Protein AF-A0A831QJJ0-F1 (afdb_monomer)

pLDDT: mean 91.04, std 5.62, range [71.75, 98.38]

Nearest PDB structures (foldseek):
  3vod-assembly1_A  TM=4.393E-01  e=1.585E-01  Escherichia coli K-12
  4yif-assembly1_A  TM=4.544E-01  e=3.646E-01  Mycobacterium tuberculosis H37Rv
  2zkz-assembly2_C  TM=6.710E-01  e=1.929E+00  Bacillus anthracis
  3vb2-assembly1_B  TM=4.344E-01  e=6.229E-01  Escherichia coli K-12
  8clk-assembly1_A  TM=2.182E-01  e=6.729E+00  Homo sapiens

Structure (mmCIF, N/CA/C/O backbone):
data_AF-A0A831QJJ0-F1
#
_entry.id   AF-A0A831QJJ0-F1
#
loop_
_atom_site.group_PDB
_atom_site.id
_atom_site.type_symbol
_atom_site.label_atom_id
_atom_site.label_alt_id
_atom_site.label_comp_id
_atom_site.label_asym_id
_atom_site.label_entity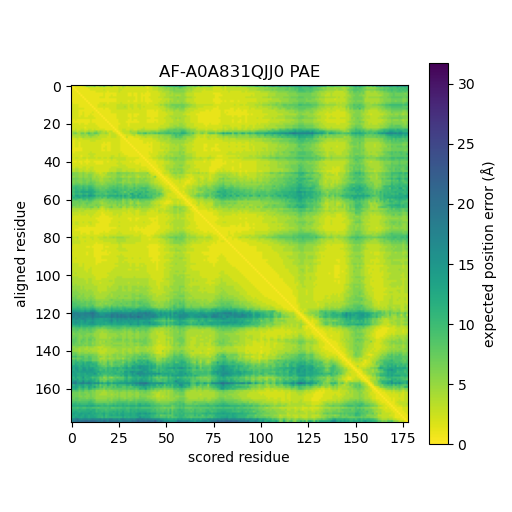_id
_atom_site.label_seq_id
_atom_site.pdbx_PDB_ins_code
_atom_site.Cartn_x
_atom_site.Cartn_y
_atom_site.Cartn_z
_atom_site.occupancy
_atom_site.B_iso_or_equiv
_atom_site.auth_seq_id
_atom_site.auth_comp_id
_atom_site.auth_asym_id
_atom_site.auth_atom_id
_atom_site.pdbx_PDB_model_num
ATOM 1 N N . MET A 1 1 ? -6.951 -7.921 25.027 1.00 89.38 1 MET A N 1
ATOM 2 C CA . MET A 1 1 ? -6.421 -7.168 23.873 1.00 89.38 1 MET A CA 1
ATOM 3 C C . MET A 1 1 ? -7.371 -6.047 23.465 1.00 89.38 1 MET A C 1
ATOM 5 O O . MET A 1 1 ? -6.967 -4.903 23.551 1.00 89.38 1 MET A O 1
ATOM 9 N N . GLU A 1 2 ? -8.635 -6.327 23.137 1.00 95.19 2 GLU A N 1
ATOM 10 C CA . GLU A 1 2 ? -9.616 -5.305 22.709 1.00 95.19 2 GLU A CA 1
ATOM 11 C C . GLU A 1 2 ? -9.679 -4.053 23.604 1.00 95.19 2 GLU A C 1
ATOM 13 O O . GLU A 1 2 ? -9.460 -2.949 23.124 1.00 95.19 2 GLU A O 1
ATOM 18 N N . LYS A 1 3 ? -9.855 -4.213 24.925 1.00 95.56 3 LYS A N 1
ATOM 19 C CA . LYS A 1 3 ? -9.874 -3.080 25.875 1.00 95.56 3 LYS A CA 1
ATOM 20 C C . LYS A 1 3 ? -8.617 -2.201 25.818 1.00 95.56 3 LYS A C 1
ATOM 22 O O . LYS A 1 3 ? -8.692 -1.013 26.101 1.00 95.56 3 LYS A O 1
ATOM 27 N N . GLN A 1 4 ? -7.460 -2.785 25.512 1.00 95.94 4 GLN A N 1
ATOM 28 C CA . GLN A 1 4 ? -6.204 -2.045 25.376 1.00 95.94 4 GLN A CA 1
ATOM 29 C C . GLN A 1 4 ? -6.187 -1.235 24.075 1.00 95.94 4 GLN A C 1
ATOM 31 O O . GLN A 1 4 ? -5.737 -0.095 24.092 1.00 95.94 4 GLN A O 1
ATOM 36 N N . ILE A 1 5 ? -6.711 -1.802 22.983 1.00 96.88 5 ILE A N 1
ATOM 37 C CA . ILE A 1 5 ? -6.851 -1.117 21.692 1.00 96.88 5 ILE A CA 1
ATOM 38 C C . ILE A 1 5 ? -7.827 0.053 21.827 1.00 96.88 5 ILE A C 1
ATOM 40 O O . ILE A 1 5 ? -7.482 1.164 21.452 1.00 96.88 5 ILE A O 1
ATOM 44 N N . LEU A 1 6 ? -8.999 -0.166 22.431 1.00 97.56 6 LEU A N 1
ATOM 45 C CA . LEU A 1 6 ? -9.995 0.889 22.642 1.00 97.56 6 LEU A CA 1
ATOM 46 C C . LEU A 1 6 ? -9.420 2.052 23.456 1.00 97.56 6 LEU A C 1
ATOM 48 O O . LEU A 1 6 ? -9.469 3.186 23.003 1.00 97.56 6 LEU A O 1
ATOM 52 N N . LYS A 1 7 ? -8.751 1.772 24.583 1.00 97.38 7 LYS A N 1
ATOM 53 C CA . LYS A 1 7 ? -8.072 2.814 25.375 1.00 97.38 7 LYS A CA 1
ATOM 54 C C . LYS A 1 7 ? -7.003 3.573 24.586 1.00 97.38 7 LYS A C 1
ATOM 56 O O . LYS A 1 7 ? -6.786 4.757 24.831 1.00 97.38 7 LYS A O 1
ATOM 61 N N . LEU A 1 8 ? -6.291 2.891 23.687 1.00 97.69 8 LEU A N 1
ATOM 62 C CA . LEU A 1 8 ? -5.305 3.530 22.819 1.00 97.69 8 LEU A CA 1
ATOM 63 C C . LEU A 1 8 ? -5.991 4.474 21.822 1.00 97.69 8 LEU A C 1
ATOM 65 O O . LEU A 1 8 ? -5.575 5.622 21.722 1.00 97.69 8 LEU A O 1
ATOM 69 N N . LEU A 1 9 ? -7.044 4.016 21.144 1.00 97.62 9 LEU A N 1
ATOM 70 C CA . LEU A 1 9 ? -7.790 4.795 20.149 1.00 97.62 9 LEU A CA 1
ATOM 71 C C . LEU A 1 9 ? -8.568 5.964 20.777 1.00 97.62 9 LEU A C 1
ATOM 73 O O . LEU A 1 9 ? -8.609 7.051 20.211 1.00 97.62 9 LEU A O 1
ATOM 77 N N . GLU A 1 10 ? -9.122 5.786 21.977 1.00 96.88 10 GLU A N 1
ATOM 78 C CA . GLU A 1 10 ? -9.769 6.858 22.748 1.00 96.88 10 GLU A CA 1
ATOM 79 C C . GLU A 1 10 ? -8.784 7.981 23.091 1.00 96.88 10 GLU A C 1
ATOM 81 O O . GLU A 1 10 ? -9.128 9.158 23.019 1.00 96.88 10 GLU A O 1
ATOM 86 N N . ARG A 1 11 ? -7.549 7.621 23.456 1.00 96.81 11 ARG A N 1
ATOM 87 C CA . ARG A 1 11 ? -6.519 8.583 23.862 1.00 96.81 11 ARG A CA 1
ATOM 88 C C . ARG A 1 11 ? -5.815 9.240 22.676 1.00 96.81 11 ARG A C 1
ATOM 90 O O . ARG A 1 11 ? -5.518 10.427 22.734 1.00 96.81 11 ARG A O 1
ATOM 97 N N . SER A 1 12 ? -5.474 8.456 21.659 1.00 96.75 12 SER A N 1
ATOM 98 C CA . SER A 1 12 ? -4.615 8.880 20.546 1.00 96.75 12 SER A CA 1
ATOM 99 C C . SER A 1 12 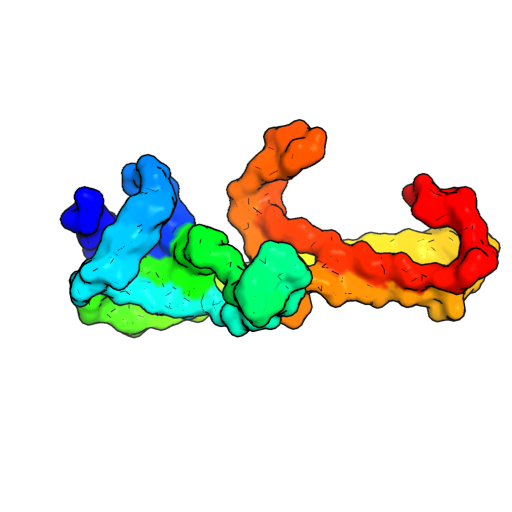? -5.399 9.251 19.283 1.00 96.75 12 SER A C 1
ATOM 101 O O . SER A 1 12 ? -4.817 9.794 18.346 1.00 96.75 12 SER A O 1
ATOM 103 N N . GLY A 1 13 ? -6.704 8.974 19.248 1.00 97.31 13 GLY A N 1
ATOM 104 C CA . GLY A 1 13 ? -7.533 9.096 18.054 1.00 97.31 13 GLY A CA 1
ATOM 105 C C . GLY A 1 13 ? -7.324 7.945 17.060 1.00 97.31 13 GLY A C 1
ATOM 106 O O . GLY A 1 13 ? -6.662 6.952 17.379 1.00 97.31 13 GLY A O 1
ATOM 107 N N . PRO A 1 14 ? -7.896 8.060 15.846 1.00 98.31 14 PRO A N 1
ATOM 108 C CA . PRO A 1 14 ? -7.798 7.019 14.831 1.00 98.31 14 PRO A CA 1
ATOM 109 C C . PRO A 1 14 ? -6.370 6.772 14.331 1.00 98.31 14 PRO A C 1
ATOM 111 O O . PRO A 1 14 ? -5.628 7.705 14.010 1.00 98.31 14 PRO A O 1
ATOM 114 N N . MET A 1 15 ? -6.006 5.497 14.210 1.00 98.12 15 MET A N 1
ATOM 115 C CA . MET A 1 15 ? -4.650 5.031 13.897 1.00 98.12 15 MET A CA 1
ATOM 116 C C . MET A 1 15 ? -4.681 3.930 12.839 1.00 98.12 15 MET A C 1
ATOM 118 O O . MET A 1 15 ? -5.648 3.181 12.760 1.00 98.12 15 MET A O 1
ATOM 122 N N . THR A 1 16 ? -3.636 3.783 12.028 1.00 97.19 16 THR A N 1
ATOM 123 C CA . THR A 1 16 ? -3.531 2.636 11.116 1.00 97.19 16 THR A CA 1
ATOM 124 C C . THR A 1 16 ? -3.350 1.331 11.893 1.00 97.19 16 THR A C 1
ATOM 126 O O . THR A 1 16 ? -2.907 1.329 13.046 1.00 97.19 16 THR A O 1
ATOM 129 N N . GLY A 1 17 ? -3.657 0.188 11.272 1.00 96.12 17 GLY A N 1
ATOM 130 C CA . GLY A 1 17 ? -3.384 -1.110 11.897 1.00 96.12 17 GLY A CA 1
ATOM 131 C C . GLY A 1 17 ? -1.905 -1.292 12.264 1.00 96.12 17 GLY A C 1
ATOM 132 O O . GLY A 1 17 ? -1.608 -1.881 13.301 1.00 96.12 17 GLY A O 1
ATOM 133 N N . GLY A 1 18 ? -0.990 -0.743 11.459 1.00 94.81 18 GLY A N 1
ATOM 134 C CA . GLY A 1 18 ? 0.449 -0.705 11.721 1.00 94.81 18 GLY A CA 1
ATOM 135 C C . GLY A 1 18 ? 0.800 0.138 12.942 1.00 94.81 18 GLY A C 1
ATOM 136 O O . GLY A 1 18 ? 1.459 -0.363 13.847 1.00 94.81 18 GLY A O 1
ATOM 137 N N . GLU A 1 19 ? 0.277 1.363 13.022 1.00 96.19 19 GLU A N 1
ATOM 138 C CA . GLU A 1 19 ? 0.478 2.246 14.177 1.00 96.19 19 GLU A CA 1
ATOM 139 C C . GLU A 1 19 ? -0.043 1.589 15.472 1.00 96.19 19 GLU A C 1
ATOM 141 O O . GLU A 1 19 ? 0.629 1.612 16.504 1.00 96.19 19 GLU A O 1
ATOM 146 N N . VAL A 1 20 ? -1.214 0.939 15.441 1.00 96.75 20 VAL A N 1
ATOM 147 C CA . VAL A 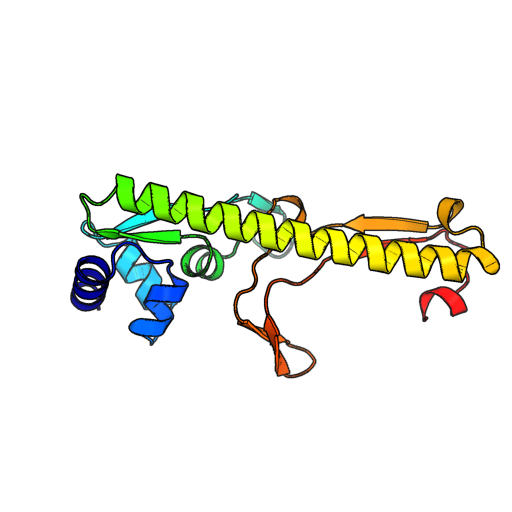1 20 ? -1.732 0.194 16.606 1.00 96.75 20 VAL A CA 1
ATOM 148 C C . VAL A 1 20 ? -0.845 -1.004 16.940 1.00 96.75 20 VAL A C 1
ATOM 150 O O . VAL A 1 20 ? -0.583 -1.263 18.118 1.00 96.75 20 VAL A O 1
ATOM 153 N N . TRP A 1 21 ? -0.367 -1.735 15.932 1.00 95.12 21 TRP A N 1
ATOM 154 C CA . TRP A 1 21 ? 0.508 -2.887 16.134 1.00 95.12 21 TRP A CA 1
ATOM 155 C C . TRP A 1 21 ? 1.850 -2.501 16.762 1.00 95.12 21 TRP A C 1
ATOM 157 O O . TRP A 1 21 ? 2.315 -3.213 17.645 1.00 95.12 21 TRP A O 1
ATOM 167 N N . GLU A 1 22 ? 2.425 -1.354 16.402 1.00 93.44 22 GLU A N 1
ATOM 168 C CA . GLU A 1 22 ? 3.644 -0.826 17.030 1.00 93.44 22 GLU A CA 1
ATOM 169 C C . GLU A 1 22 ? 3.459 -0.535 18.528 1.00 93.44 22 GLU A C 1
ATOM 171 O O . GLU A 1 22 ? 4.371 -0.759 19.321 1.00 93.44 22 GLU A O 1
ATOM 176 N N . HIS A 1 23 ? 2.269 -0.086 18.938 1.00 94.00 23 HIS A N 1
ATOM 177 C CA . HIS A 1 23 ? 1.976 0.258 20.334 1.00 94.00 23 HIS A CA 1
ATOM 178 C C . HIS A 1 23 ? 1.552 -0.942 21.186 1.00 94.00 23 HIS A C 1
ATOM 180 O O . HIS A 1 23 ? 1.888 -1.027 22.367 1.00 94.00 23 HIS A O 1
ATOM 186 N N . VAL A 1 24 ? 0.746 -1.842 20.622 1.00 92.75 24 VAL A N 1
ATOM 187 C CA . VAL A 1 24 ? 0.195 -3.000 21.343 1.00 92.75 24 VAL A CA 1
ATOM 188 C C . VAL A 1 24 ? 1.145 -4.196 21.272 1.00 92.75 24 VAL A C 1
ATOM 190 O O . VAL A 1 24 ? 1.197 -4.997 22.208 1.00 92.75 24 VAL A O 1
ATOM 193 N N . GLY A 1 25 ? 1.907 -4.306 20.185 1.00 88.06 25 GLY A N 1
ATOM 194 C CA . GLY A 1 25 ? 2.796 -5.421 19.899 1.00 88.06 25 GLY A CA 1
ATOM 195 C C . GLY A 1 25 ? 2.066 -6.753 19.705 1.00 88.06 25 GLY A C 1
ATOM 196 O O . GLY A 1 25 ? 0.845 -6.839 19.544 1.00 88.06 25 GLY A O 1
ATOM 197 N N . GLY A 1 26 ? 2.846 -7.833 19.740 1.00 86.00 26 GLY A N 1
ATOM 198 C CA . GLY A 1 26 ? 2.335 -9.201 19.720 1.00 86.00 26 GLY A CA 1
ATOM 199 C C . GLY A 1 26 ? 1.937 -9.709 18.332 1.00 86.00 26 GLY A C 1
ATOM 200 O O . GLY A 1 26 ? 2.443 -9.270 17.299 1.00 86.00 26 GLY A O 1
ATOM 201 N N . ASN A 1 27 ? 1.049 -10.705 18.307 1.00 88.75 27 ASN A N 1
ATOM 202 C CA . ASN A 1 27 ? 0.653 -11.383 17.076 1.00 88.75 27 ASN A CA 1
ATOM 203 C C . ASN A 1 27 ? -0.304 -10.507 16.249 1.00 88.75 27 ASN A C 1
ATOM 205 O O . ASN A 1 27 ? -1.459 -10.306 16.624 1.00 88.75 27 ASN A O 1
ATOM 209 N N . GLY A 1 28 ? 0.162 -10.043 15.090 1.00 87.12 28 GLY A N 1
ATOM 210 C CA . GLY A 1 28 ? -0.617 -9.175 14.211 1.00 87.12 28 GLY A CA 1
ATOM 211 C C . GLY A 1 28 ? -1.902 -9.803 13.651 1.00 87.12 28 GLY A C 1
ATOM 212 O O . GLY A 1 28 ? -2.880 -9.088 13.451 1.00 87.12 28 GLY A O 1
ATOM 213 N N . LEU A 1 29 ? -1.965 -11.129 13.472 1.00 90.12 29 LEU A N 1
ATOM 214 C CA . LEU A 1 29 ? -3.211 -11.805 13.078 1.00 90.12 29 LEU A CA 1
ATOM 215 C C . LEU A 1 29 ? -4.237 -11.807 14.213 1.00 90.12 29 LEU A C 1
ATOM 217 O O . LEU A 1 29 ? -5.433 -11.665 13.964 1.00 90.12 29 LEU A O 1
ATOM 221 N N . LEU A 1 30 ? -3.780 -11.948 15.462 1.00 93.62 30 LEU A N 1
ATOM 222 C CA . LEU A 1 30 ? -4.656 -11.837 16.627 1.00 93.62 30 LEU A CA 1
ATOM 223 C C . LEU A 1 30 ? -5.182 -10.406 16.778 1.00 93.62 30 LEU A C 1
ATOM 225 O O . LEU A 1 30 ? -6.364 -10.227 17.070 1.00 93.62 30 LEU A O 1
ATOM 229 N N . LEU A 1 31 ? -4.331 -9.407 16.529 1.00 94.88 31 LEU A N 1
ATOM 230 C CA . LEU A 1 31 ? -4.725 -8.001 16.507 1.00 94.88 31 LEU A CA 1
ATOM 231 C C . LEU A 1 31 ? -5.794 -7.744 15.434 1.00 94.88 31 LEU A C 1
ATOM 233 O O . LEU A 1 31 ? -6.885 -7.284 15.768 1.00 94.88 31 LEU A O 1
ATOM 237 N N . TRP A 1 32 ? -5.530 -8.133 14.182 1.00 95.81 32 TRP A N 1
ATOM 238 C CA . TRP A 1 32 ? -6.493 -8.030 13.080 1.00 95.81 32 TRP A CA 1
ATOM 239 C C . TRP A 1 32 ? -7.831 -8.691 13.417 1.00 95.81 32 TRP A C 1
ATOM 241 O O . TRP A 1 32 ? -8.888 -8.080 13.250 1.00 95.81 32 TRP A O 1
ATOM 251 N N . ARG A 1 33 ? -7.796 -9.928 13.929 1.00 95.75 33 ARG A N 1
ATOM 252 C CA . ARG A 1 33 ? -9.002 -10.677 14.298 1.00 95.75 33 ARG A CA 1
ATOM 253 C C . ARG A 1 33 ? -9.776 -9.980 15.414 1.00 95.75 33 ARG A C 1
ATOM 255 O O . ARG A 1 33 ? -10.999 -9.935 15.354 1.00 95.75 33 ARG A O 1
ATOM 262 N N . THR A 1 34 ? -9.077 -9.444 16.412 1.00 96.25 34 THR A N 1
ATOM 263 C CA . THR A 1 34 ? -9.696 -8.721 17.532 1.00 96.25 34 THR A CA 1
ATOM 264 C C . THR A 1 34 ? -10.426 -7.478 17.035 1.00 96.25 34 THR A C 1
ATOM 266 O O . THR A 1 34 ? -11.585 -7.286 17.383 1.00 96.25 34 THR A O 1
ATOM 269 N N . CYS A 1 35 ? -9.789 -6.672 16.180 1.00 96.62 35 CYS A N 1
ATOM 270 C CA . CYS A 1 35 ? -10.428 -5.494 15.593 1.00 96.62 35 CYS A CA 1
ATOM 271 C C . CYS A 1 35 ? -11.608 -5.874 14.689 1.00 96.62 35 CYS A C 1
ATOM 273 O O . CYS A 1 35 ? -12.665 -5.266 14.778 1.00 96.62 35 CYS A O 1
ATOM 275 N N . SER A 1 36 ? -11.452 -6.910 13.859 1.00 95.19 36 SER A N 1
ATOM 276 C CA . SER A 1 36 ? -12.470 -7.317 12.878 1.00 95.19 36 SER A CA 1
ATOM 277 C C . SER A 1 36 ? -13.739 -7.904 13.495 1.00 95.19 36 SER A C 1
ATOM 279 O O . SER A 1 36 ? -14.780 -7.907 12.848 1.00 95.19 36 SER A O 1
ATOM 281 N N . LEU A 1 37 ? -13.647 -8.447 14.712 1.00 96.25 37 LEU A N 1
ATOM 282 C CA . LEU A 1 37 ? -14.780 -9.042 15.427 1.00 96.25 37 LEU A CA 1
ATOM 283 C C . LEU A 1 37 ? -15.397 -8.100 16.469 1.00 96.25 37 LEU A C 1
ATOM 285 O O . LEU A 1 37 ? -16.420 -8.444 17.057 1.00 96.25 37 LEU A O 1
ATOM 289 N N . SER A 1 38 ? -14.781 -6.946 16.724 1.00 96.50 38 SER A N 1
ATOM 290 C CA . SER A 1 38 ? -15.281 -5.980 17.698 1.00 96.50 38 SER A CA 1
ATOM 291 C C . SER A 1 38 ? -16.407 -5.143 17.100 1.00 96.50 38 SER A C 1
ATOM 293 O O . SER A 1 38 ? -16.280 -4.614 16.001 1.00 96.50 38 SER A O 1
ATOM 295 N N . SER A 1 39 ? -17.491 -4.959 17.854 1.00 95.69 39 SER A N 1
ATOM 296 C CA . SER A 1 39 ? -18.544 -3.994 17.514 1.00 95.69 39 SER A CA 1
ATOM 297 C C . SER A 1 39 ? -18.217 -2.565 17.959 1.00 95.69 39 SER A C 1
ATOM 299 O O . SER A 1 39 ? -18.941 -1.639 17.611 1.00 95.69 39 SER A O 1
ATOM 301 N N . ALA A 1 40 ? -17.170 -2.383 18.768 1.00 97.56 40 ALA A N 1
ATOM 302 C CA .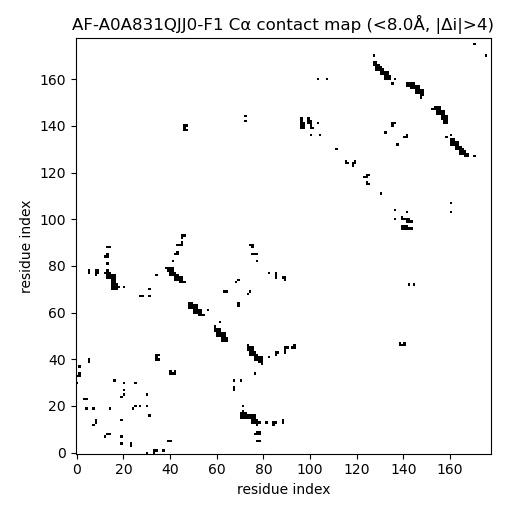 ALA A 1 40 ? -16.757 -1.086 19.304 1.00 97.56 40 ALA A CA 1
ATOM 303 C C . ALA A 1 40 ? -15.624 -0.439 18.491 1.00 97.56 40 ALA A C 1
ATOM 305 O O . ALA A 1 40 ? -15.359 0.751 18.660 1.00 97.56 40 ALA A O 1
ATOM 306 N N . ILE A 1 41 ? -14.960 -1.209 17.623 1.00 97.75 41 ILE A N 1
ATOM 307 C CA . ILE A 1 41 ? -13.883 -0.743 16.747 1.00 97.75 41 ILE A CA 1
ATOM 308 C C . ILE A 1 41 ? -14.417 -0.643 15.320 1.00 97.75 41 ILE A C 1
ATOM 310 O O . ILE A 1 41 ? -14.907 -1.615 14.750 1.00 97.75 41 ILE A O 1
ATOM 314 N N . VAL A 1 42 ? -14.271 0.533 14.723 1.00 97.69 42 VAL A N 1
ATOM 315 C CA . VAL A 1 42 ? -14.619 0.809 13.330 1.00 97.69 42 VAL A CA 1
ATOM 316 C C . VAL A 1 42 ? -13.344 0.807 12.489 1.00 97.69 42 VAL A C 1
ATOM 318 O O . VAL A 1 42 ? -12.309 1.326 12.909 1.00 97.69 42 VAL A O 1
ATOM 321 N N . MET A 1 43 ? -13.413 0.208 11.294 1.00 96.75 43 MET A N 1
ATOM 322 C CA . MET A 1 43 ? -12.279 0.090 10.372 1.00 96.75 43 MET A CA 1
ATOM 323 C C . MET A 1 43 ? -12.543 0.809 9.044 1.00 96.75 43 MET A C 1
ATOM 325 O O . MET A 1 43 ? -13.221 0.274 8.162 1.00 96.75 43 MET A O 1
ATOM 329 N N . GLY A 1 44 ? -11.951 1.989 8.877 1.00 96.62 44 GLY A N 1
ATOM 330 C CA . GLY A 1 44 ? -11.944 2.742 7.625 1.00 96.62 44 GLY A CA 1
ATOM 3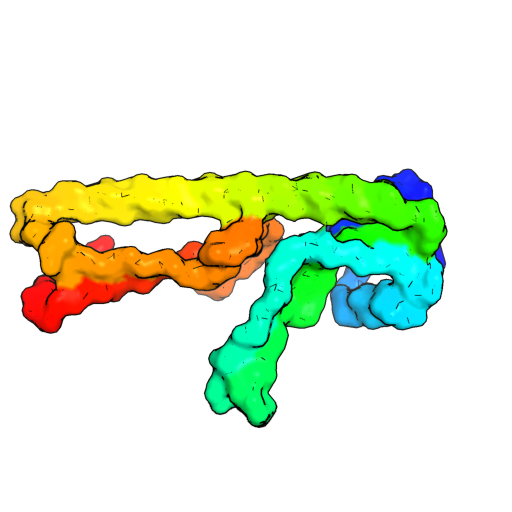31 C C . GLY A 1 44 ? -10.974 2.136 6.597 1.00 96.62 44 GLY A C 1
ATOM 332 O O . GLY A 1 44 ? -9.868 1.739 6.973 1.00 96.62 44 GLY A O 1
ATOM 333 N N . PRO A 1 45 ? -11.369 1.992 5.320 1.00 95.12 45 PRO A N 1
ATOM 334 C CA . PRO A 1 45 ? -10.479 1.547 4.250 1.00 95.12 45 PRO A CA 1
ATOM 335 C C . PRO A 1 45 ? -9.608 2.693 3.711 1.00 95.12 45 PRO A C 1
ATOM 337 O O . PRO A 1 45 ? -10.042 3.840 3.695 1.00 95.12 45 PRO A O 1
ATOM 340 N N . VAL A 1 46 ? -8.419 2.362 3.204 1.00 94.62 46 VAL A N 1
ATOM 341 C CA . VAL A 1 46 ? -7.554 3.271 2.436 1.00 94.62 46 VAL A CA 1
ATOM 342 C C . VAL A 1 46 ? -7.088 2.572 1.158 1.00 94.62 46 VAL A C 1
ATOM 344 O O . VAL A 1 46 ? -6.656 1.422 1.207 1.00 94.62 46 VAL A O 1
ATOM 347 N N . GLY A 1 47 ? -7.138 3.260 0.018 1.00 88.44 47 GLY A N 1
ATOM 348 C CA . GLY A 1 47 ? -6.650 2.737 -1.256 1.00 88.44 47 GLY A CA 1
ATOM 349 C C . GLY A 1 47 ? -7.497 1.609 -1.861 1.00 88.44 47 GLY A C 1
ATOM 350 O O . GLY A 1 47 ? -8.619 1.313 -1.440 1.00 88.44 47 GLY A O 1
ATOM 351 N N . THR A 1 48 ? -6.942 0.967 -2.890 1.00 89.38 48 THR A N 1
ATOM 352 C CA . THR A 1 48 ? -7.684 0.064 -3.779 1.00 89.38 48 THR A CA 1
ATOM 353 C C . THR A 1 48 ? -7.477 -1.409 -3.424 1.00 89.38 48 THR A C 1
ATOM 355 O O . THR A 1 48 ? -6.362 -1.907 -3.313 1.00 89.38 48 THR A O 1
ATOM 358 N N . ARG A 1 49 ? -8.562 -2.180 -3.314 1.00 89.00 49 ARG A N 1
ATOM 359 C CA . ARG A 1 49 ? -8.467 -3.648 -3.288 1.00 89.00 49 ARG A CA 1
ATOM 360 C C . ARG A 1 49 ? -8.689 -4.179 -4.690 1.00 89.00 49 ARG A C 1
ATOM 362 O O . ARG A 1 49 ? -9.673 -3.818 -5.328 1.00 89.00 49 ARG A O 1
ATOM 369 N N . TYR A 1 50 ? -7.816 -5.066 -5.145 1.00 87.00 50 TYR A N 1
ATOM 370 C CA . TYR A 1 50 ? -7.919 -5.650 -6.476 1.00 87.00 50 TYR A CA 1
ATOM 371 C C . TYR A 1 50 ? -7.839 -7.175 -6.422 1.00 87.00 50 TYR A C 1
ATOM 373 O O . TYR A 1 50 ? -7.146 -7.770 -5.590 1.00 87.00 50 TYR A O 1
ATOM 381 N N . LEU A 1 51 ? -8.596 -7.824 -7.308 1.00 88.44 51 LEU A N 1
ATOM 382 C CA . LEU A 1 51 ? -8.554 -9.269 -7.485 1.00 88.44 51 LEU A CA 1
ATOM 383 C C . LEU A 1 51 ? -7.345 -9.615 -8.351 1.00 88.44 51 LEU A C 1
ATOM 385 O O . LEU A 1 51 ? -7.228 -9.166 -9.489 1.00 88.44 51 LEU A O 1
ATOM 389 N N . ARG A 1 52 ? -6.452 -10.442 -7.819 1.00 86.88 52 ARG A N 1
ATOM 390 C CA . ARG A 1 52 ? -5.319 -10.984 -8.558 1.00 86.88 52 ARG A CA 1
ATOM 391 C C . ARG A 1 52 ? -5.644 -12.387 -9.041 1.00 86.88 52 ARG A C 1
ATOM 393 O O . ARG A 1 52 ? -6.052 -13.236 -8.245 1.00 86.88 52 ARG A O 1
ATOM 400 N N . LEU A 1 53 ? -5.354 -12.640 -10.316 1.00 88.88 53 LEU A N 1
ATOM 401 C CA . LEU A 1 53 ? -5.358 -13.990 -10.855 1.00 88.88 53 LEU A CA 1
ATOM 402 C C . LEU A 1 53 ? -4.066 -14.721 -10.468 1.00 88.88 53 LEU A C 1
ATOM 404 O O . LEU A 1 53 ? -2.960 -14.239 -10.722 1.00 88.88 53 LEU A O 1
ATOM 408 N N . ASP A 1 54 ? -4.200 -15.871 -9.816 1.00 88.12 54 ASP A N 1
ATOM 409 C CA . ASP A 1 54 ? -3.083 -16.671 -9.325 1.00 88.12 54 ASP A CA 1
ATOM 410 C C . ASP A 1 54 ? -3.306 -18.160 -9.599 1.00 88.12 54 ASP A C 1
ATOM 412 O O . ASP A 1 54 ? -4.145 -18.812 -8.980 1.00 88.12 54 ASP A O 1
ATOM 416 N N . ARG A 1 55 ? -2.494 -18.714 -10.508 1.00 92.12 55 ARG A N 1
ATOM 417 C CA . ARG A 1 55 ? -2.536 -20.132 -10.905 1.00 92.12 55 ARG A CA 1
ATOM 418 C C . ARG A 1 55 ? -2.256 -21.104 -9.759 1.00 92.12 55 ARG A C 1
ATOM 420 O O . ARG A 1 55 ? -2.525 -22.289 -9.909 1.00 92.12 55 ARG A O 1
ATOM 427 N N . ARG A 1 56 ? -1.697 -20.628 -8.643 1.00 91.00 56 ARG A N 1
ATOM 428 C CA . ARG A 1 56 ? -1.360 -21.448 -7.472 1.00 91.00 56 ARG A CA 1
ATOM 429 C C . ARG A 1 56 ? -2.514 -21.567 -6.474 1.00 91.00 56 ARG A C 1
ATOM 431 O O . ARG A 1 56 ? -2.393 -22.336 -5.526 1.00 91.00 56 ARG A O 1
ATOM 438 N N . VAL A 1 57 ? -3.605 -20.816 -6.652 1.00 89.06 57 VAL A N 1
ATOM 439 C CA . VAL A 1 57 ? -4.757 -20.817 -5.738 1.00 89.06 57 VAL A CA 1
ATOM 440 C C . VAL A 1 57 ? -5.940 -21.531 -6.401 1.00 89.06 57 VAL A C 1
ATOM 442 O O . VAL A 1 57 ? -6.266 -21.211 -7.547 1.00 89.06 57 VAL A O 1
ATOM 445 N N . PRO A 1 58 ? -6.612 -22.479 -5.717 1.00 91.62 58 PRO A N 1
ATOM 446 C CA . PRO A 1 58 ? -7.858 -23.060 -6.211 1.00 91.62 58 PRO A CA 1
ATOM 447 C C . PRO A 1 58 ? -8.882 -21.971 -6.557 1.00 91.62 58 PRO A C 1
ATOM 449 O O . PRO A 1 58 ? -9.124 -21.068 -5.761 1.00 91.62 58 PRO A O 1
ATOM 452 N N . GLY A 1 59 ? -9.464 -22.033 -7.757 1.00 90.94 59 GLY A N 1
ATOM 453 C CA . GLY A 1 59 ? -10.371 -20.990 -8.256 1.00 90.94 59 GLY A CA 1
ATOM 454 C C . GLY A 1 59 ? -9.671 -19.757 -8.843 1.00 90.94 59 GLY A C 1
ATOM 455 O O . GLY A 1 59 ? -10.344 -18.803 -9.214 1.00 90.94 59 GLY A O 1
ATOM 456 N N . PHE A 1 60 ? -8.339 -19.781 -8.963 1.00 90.56 60 PHE A N 1
ATOM 457 C CA . PHE A 1 60 ? -7.508 -18.804 -9.673 1.00 90.56 60 PHE A CA 1
ATOM 458 C C . PHE A 1 60 ? -7.555 -17.362 -9.161 1.00 90.56 60 PHE A C 1
ATOM 460 O O . PHE A 1 60 ? -6.933 -16.511 -9.781 1.00 90.56 60 PHE A O 1
ATOM 467 N N . GLY A 1 61 ? -8.241 -17.057 -8.059 1.00 90.12 61 GLY A N 1
ATOM 468 C CA . GLY A 1 61 ? -8.428 -15.692 -7.568 1.00 90.12 61 GLY A CA 1
ATOM 469 C C . GLY A 1 61 ? -7.965 -15.510 -6.127 1.00 90.12 61 GLY A C 1
ATOM 470 O O . GLY A 1 61 ? -8.264 -16.326 -5.258 1.00 90.12 61 GLY A O 1
ATOM 471 N N . ARG A 1 62 ? -7.271 -14.405 -5.848 1.00 89.75 62 ARG A N 1
ATOM 472 C CA . ARG A 1 62 ? -7.005 -13.939 -4.479 1.00 89.75 62 ARG A CA 1
ATOM 473 C C . ARG A 1 62 ? -7.064 -12.422 -4.382 1.00 89.75 62 ARG A C 1
ATOM 475 O O . ARG A 1 62 ? -6.732 -11.727 -5.337 1.00 89.75 62 ARG A O 1
ATOM 482 N N . LEU A 1 63 ? -7.439 -11.906 -3.217 1.00 86.69 63 LEU A N 1
ATOM 483 C CA . LEU A 1 63 ? -7.416 -10.468 -2.960 1.00 86.69 63 LEU A CA 1
ATOM 484 C C . LEU A 1 63 ? -5.981 -9.966 -2.773 1.00 86.69 63 LEU A C 1
ATOM 486 O O . LEU A 1 63 ? -5.150 -10.624 -2.136 1.00 86.69 63 LEU A O 1
ATOM 490 N N . SER A 1 64 ? -5.719 -8.788 -3.327 1.00 85.88 64 SER A N 1
ATOM 491 C CA . SER A 1 64 ? -4.547 -7.973 -3.045 1.00 85.88 64 SER A CA 1
ATOM 492 C C . SER A 1 64 ? -5.003 -6.605 -2.520 1.00 85.88 64 SER A C 1
ATOM 494 O O . SER A 1 64 ? -6.015 -6.088 -3.002 1.00 85.88 64 SER A O 1
ATOM 496 N N . PRO A 1 65 ? -4.283 -5.998 -1.562 1.00 86.19 65 PRO A N 1
ATOM 497 C CA . PRO A 1 65 ? -3.185 -6.572 -0.776 1.00 86.19 65 PRO A CA 1
ATOM 498 C C . PRO A 1 65 ? -3.592 -7.818 0.037 1.00 86.19 65 PRO A C 1
ATOM 500 O O . PRO A 1 65 ? -4.775 -8.087 0.233 1.00 86.19 65 PRO A O 1
ATOM 503 N N . SER A 1 66 ? -2.611 -8.604 0.508 1.00 87.25 66 SER A N 1
ATOM 504 C CA . SER A 1 66 ? -2.895 -9.711 1.439 1.00 87.25 66 SER A CA 1
ATOM 505 C C . SER A 1 66 ? -3.592 -9.182 2.693 1.00 87.25 66 SER A C 1
ATOM 507 O O . SER A 1 66 ? -3.316 -8.059 3.101 1.00 87.25 66 SER A O 1
ATOM 509 N N . ILE A 1 67 ? -4.437 -9.992 3.343 1.00 88.12 67 ILE A N 1
ATOM 510 C CA . ILE A 1 67 ? -5.243 -9.572 4.510 1.00 88.12 67 ILE A CA 1
ATOM 511 C C . ILE A 1 67 ? -4.406 -8.836 5.563 1.00 88.12 67 ILE A C 1
ATOM 513 O O . ILE A 1 67 ? -4.824 -7.815 6.094 1.00 88.12 67 ILE A O 1
ATOM 517 N N . PHE A 1 68 ? -3.200 -9.328 5.849 1.00 88.75 68 PHE A N 1
ATOM 518 C CA . PHE A 1 68 ? -2.367 -8.714 6.875 1.00 88.75 68 PHE A CA 1
ATOM 519 C C . PHE A 1 68 ? -1.741 -7.387 6.425 1.00 88.75 68 PHE A C 1
ATOM 521 O O . PHE A 1 68 ? -1.723 -6.432 7.193 1.00 88.75 68 PHE A O 1
ATOM 528 N N . ARG A 1 69 ? -1.288 -7.289 5.167 1.00 88.38 69 ARG A N 1
ATOM 529 C CA . ARG A 1 69 ? -0.794 -6.022 4.602 1.00 88.38 69 ARG A CA 1
ATOM 530 C C . ARG A 1 69 ? -1.922 -4.996 4.491 1.00 88.38 69 ARG A C 1
ATOM 532 O O . ARG A 1 69 ? -1.728 -3.830 4.803 1.00 88.38 69 ARG A O 1
ATOM 539 N N . GLU A 1 70 ? -3.101 -5.453 4.082 1.00 91.81 70 GLU A N 1
ATOM 540 C CA . GLU A 1 70 ? -4.330 -4.667 4.051 1.00 91.81 70 GLU A CA 1
ATOM 541 C C . GLU A 1 70 ? -4.625 -4.064 5.423 1.00 91.81 70 GLU A C 1
ATOM 543 O O . GLU A 1 70 ? -4.759 -2.853 5.542 1.00 91.81 70 GLU A O 1
ATOM 548 N N . PHE A 1 71 ? -4.611 -4.892 6.465 1.00 94.38 71 PHE A N 1
ATOM 549 C CA . PHE A 1 71 ? -4.853 -4.447 7.828 1.00 94.38 71 PHE A CA 1
ATOM 550 C C . PHE A 1 71 ? -3.816 -3.440 8.335 1.00 94.38 71 PHE A C 1
ATOM 552 O O . PHE A 1 71 ? -4.182 -2.419 8.907 1.00 94.38 71 PHE A O 1
ATOM 559 N N . LEU A 1 72 ? -2.522 -3.714 8.157 1.00 92.62 72 LEU A N 1
ATOM 560 C CA . LEU A 1 72 ? -1.485 -2.858 8.731 1.00 92.62 72 LEU A CA 1
ATOM 561 C C . LEU A 1 72 ? -1.363 -1.512 8.008 1.00 92.62 72 LEU A C 1
ATOM 563 O O . LEU A 1 72 ? -1.158 -0.487 8.651 1.00 92.62 72 LEU A O 1
ATOM 567 N N . THR A 1 73 ? -1.470 -1.514 6.681 1.00 92.12 73 THR A N 1
ATOM 568 C CA . THR A 1 73 ? -1.139 -0.343 5.857 1.00 92.12 73 THR A CA 1
ATOM 569 C C . THR A 1 73 ? -2.377 0.406 5.376 1.00 92.12 73 THR A C 1
ATOM 571 O O . THR A 1 73 ? -2.348 1.626 5.273 1.00 92.12 73 THR A O 1
ATOM 574 N N . TYR A 1 74 ? -3.471 -0.310 5.110 1.00 94.44 74 TYR A N 1
ATOM 575 C CA . TYR A 1 74 ? -4.631 0.203 4.372 1.00 94.44 74 TYR A CA 1
ATOM 576 C C . TYR A 1 74 ? -5.930 0.182 5.189 1.00 94.44 74 TYR A C 1
ATOM 578 O O . TYR A 1 74 ? -7.030 0.297 4.641 1.00 94.44 74 TYR A O 1
ATOM 586 N N . ARG A 1 75 ? -5.818 0.034 6.513 1.00 96.25 75 ARG A N 1
ATOM 587 C CA . ARG A 1 75 ? -6.931 0.196 7.448 1.00 96.25 75 ARG A CA 1
ATOM 588 C C . ARG A 1 75 ? -6.605 1.230 8.499 1.00 96.25 75 ARG A C 1
ATOM 590 O O . ARG A 1 75 ? -5.551 1.162 9.126 1.00 96.25 75 ARG A O 1
ATOM 597 N N . VAL A 1 76 ? -7.564 2.115 8.732 1.00 98.19 76 VAL A N 1
ATOM 598 C CA . VAL A 1 76 ? -7.599 3.020 9.877 1.00 98.19 76 VAL A CA 1
ATOM 599 C C . VAL A 1 76 ? -8.602 2.485 10.886 1.00 98.19 76 VAL A C 1
ATOM 601 O O . VAL A 1 76 ? -9.742 2.188 10.549 1.00 98.19 76 VAL A O 1
ATOM 604 N N . LEU A 1 77 ? -8.163 2.358 12.125 1.00 98.25 77 LEU A N 1
ATOM 605 C CA . LEU A 1 77 ? -8.918 1.913 13.280 1.00 98.25 77 LEU A CA 1
ATOM 606 C C . LEU A 1 77 ? -9.355 3.131 14.090 1.00 98.25 77 LEU A C 1
ATOM 608 O O . LEU A 1 77 ? -8.543 4.019 14.339 1.00 98.25 77 LEU A O 1
ATOM 612 N N . GLY A 1 78 ? -10.603 3.151 14.540 1.00 98.12 78 GLY A N 1
ATOM 613 C CA . GLY A 1 78 ? -11.115 4.119 15.511 1.00 98.12 78 GLY A CA 1
ATOM 614 C C . GLY A 1 78 ? -12.234 3.509 16.350 1.00 98.12 78 GLY A C 1
ATOM 615 O O . GLY A 1 78 ? -12.667 2.386 16.090 1.00 98.12 78 GLY A O 1
ATOM 616 N N . CYS A 1 79 ? -12.689 4.222 17.372 1.00 97.81 79 CYS A N 1
ATOM 617 C CA . CYS A 1 79 ? -13.842 3.807 18.165 1.00 97.81 79 CYS A CA 1
ATOM 618 C C . CYS A 1 79 ? -15.153 4.133 17.433 1.00 97.81 79 CYS A C 1
ATOM 620 O O . CYS A 1 79 ? -15.214 5.064 16.628 1.00 97.81 79 CYS A O 1
ATOM 622 N N . ALA A 1 80 ? -16.218 3.388 17.732 1.00 95.50 80 ALA A N 1
ATOM 623 C CA . ALA A 1 80 ? -17.569 3.744 17.296 1.00 95.50 80 ALA A CA 1
ATOM 624 C C . ALA A 1 80 ? -17.923 5.178 17.739 1.00 95.50 80 ALA A C 1
ATOM 626 O O . ALA A 1 80 ? -17.639 5.557 18.878 1.00 95.50 80 ALA A O 1
ATOM 627 N N . GLY A 1 81 ? -18.514 5.978 16.847 1.00 94.50 81 GLY A N 1
ATOM 628 C CA . GLY A 1 81 ? -18.767 7.405 17.077 1.00 94.50 81 GLY A CA 1
ATOM 629 C C . GLY A 1 81 ? -17.626 8.342 16.651 1.00 94.50 81 GLY A C 1
ATOM 630 O O . GLY A 1 81 ? -17.740 9.553 16.826 1.00 94.50 81 GLY A O 1
ATOM 631 N N . GLN A 1 82 ? -16.516 7.814 16.116 1.00 95.81 82 GLN A N 1
ATOM 632 C CA . GLN A 1 82 ? -15.400 8.601 15.567 1.00 95.81 82 GLN A CA 1
ATOM 633 C C . GLN A 1 82 ? -15.360 8.585 14.028 1.00 95.81 82 GLN A C 1
ATOM 635 O O . GLN A 1 82 ? -14.292 8.746 13.438 1.00 95.81 82 GLN A O 1
ATOM 640 N N . GLU A 1 83 ? -16.488 8.368 13.352 1.00 95.56 83 GLU A N 1
ATOM 641 C CA . GLU A 1 83 ? -16.547 8.120 11.905 1.00 95.56 83 GLU A CA 1
ATOM 642 C C . GLU A 1 83 ? -15.919 9.250 11.075 1.00 95.56 83 GLU A C 1
ATOM 644 O O . GLU A 1 83 ? -15.201 8.975 10.111 1.00 95.56 83 GLU A O 1
ATOM 649 N N . ASP A 1 84 ? -16.134 10.509 11.460 1.00 97.69 84 ASP A N 1
ATOM 650 C CA . ASP A 1 84 ? -15.547 11.658 10.762 1.00 97.69 84 ASP A CA 1
ATOM 651 C C . ASP A 1 84 ? -14.028 11.741 10.978 1.00 97.69 84 ASP A C 1
ATOM 653 O O . ASP A 1 84 ? -13.275 11.882 10.017 1.00 97.69 84 ASP A O 1
ATOM 657 N N . ALA A 1 85 ? -13.546 11.525 12.207 1.00 98.00 85 ALA A N 1
ATOM 658 C CA . ALA A 1 85 ? -12.110 11.494 12.494 1.00 98.00 85 ALA A CA 1
ATOM 659 C C . ALA A 1 85 ? -11.401 10.323 11.786 1.00 98.00 85 ALA A C 1
ATOM 661 O O . ALA A 1 85 ? -10.251 10.448 11.352 1.00 98.00 85 ALA A O 1
ATOM 662 N N . ILE A 1 86 ? -12.080 9.175 11.655 1.00 98.38 86 ILE A N 1
ATOM 663 C CA . ILE A 1 86 ? -11.592 8.027 10.883 1.00 98.38 86 ILE A CA 1
ATOM 664 C C . ILE A 1 86 ? -11.475 8.414 9.410 1.00 98.38 86 ILE A C 1
ATOM 666 O O . ILE A 1 86 ? -10.440 8.136 8.805 1.00 98.38 86 ILE A O 1
ATOM 670 N N . ARG A 1 87 ? -12.494 9.073 8.843 1.00 98.25 87 ARG A N 1
ATOM 671 C CA . ARG A 1 87 ? -12.485 9.532 7.447 1.00 98.25 87 ARG A CA 1
ATOM 672 C C . ARG A 1 87 ? -11.333 10.495 7.183 1.00 98.25 87 ARG A C 1
ATOM 674 O O . ARG A 1 87 ? -10.543 10.244 6.280 1.00 98.25 87 ARG A O 1
ATOM 681 N N . GLU A 1 88 ? -11.153 11.504 8.032 1.00 98.25 88 GLU A N 1
ATOM 682 C CA . GLU A 1 88 ? -10.036 12.448 7.912 1.00 98.25 88 GLU A CA 1
ATOM 683 C C . GLU A 1 88 ? -8.670 11.751 7.981 1.00 98.25 88 GLU A C 1
ATOM 685 O O . GLU A 1 88 ? -7.745 12.087 7.239 1.00 98.25 88 GLU A O 1
ATOM 690 N N . LYS A 1 89 ? -8.505 10.771 8.881 1.00 98.25 89 LYS A N 1
ATOM 691 C CA . LYS A 1 89 ? -7.266 9.986 8.952 1.00 98.25 89 LYS A CA 1
ATOM 692 C C . LYS A 1 89 ? -7.091 9.126 7.697 1.00 98.25 89 LYS A C 1
ATOM 694 O O . LYS A 1 89 ? -5.963 9.057 7.217 1.00 98.25 89 LYS A O 1
ATOM 699 N N . CYS A 1 90 ? -8.151 8.528 7.147 1.00 98.12 90 CYS A N 1
ATOM 700 C CA . CYS A 1 90 ? -8.083 7.788 5.882 1.00 98.12 90 CYS A CA 1
ATOM 701 C C . CYS A 1 90 ? -7.588 8.691 4.746 1.00 98.12 90 CYS A C 1
ATOM 703 O O . CYS A 1 90 ? -6.603 8.347 4.104 1.00 98.12 90 CYS A O 1
ATOM 705 N N . GLU A 1 91 ? -8.173 9.879 4.581 1.00 97.62 91 GLU A N 1
ATOM 706 C CA . GLU A 1 91 ? -7.774 10.858 3.558 1.00 97.62 91 GLU A CA 1
ATOM 707 C C . GLU A 1 91 ? -6.329 11.353 3.738 1.00 97.62 91 GLU A C 1
ATOM 709 O O . GLU A 1 91 ? -5.621 11.633 2.770 1.00 97.62 91 GLU A O 1
ATOM 714 N N . ARG A 1 92 ? -5.853 11.493 4.984 1.00 97.50 92 ARG A N 1
ATOM 715 C CA . ARG A 1 92 ? -4.439 11.818 5.248 1.00 97.50 92 ARG A CA 1
ATOM 716 C C . ARG A 1 92 ? -3.508 10.683 4.830 1.00 97.50 92 ARG A C 1
ATOM 718 O O . ARG A 1 92 ? -2.475 10.951 4.227 1.00 97.50 92 ARG A O 1
ATOM 725 N N . VAL A 1 93 ? -3.853 9.442 5.171 1.00 96.81 93 VAL A N 1
ATOM 726 C CA . VAL A 1 93 ? -3.039 8.269 4.820 1.00 96.81 93 VAL A CA 1
ATOM 727 C C . VAL A 1 93 ? -3.042 8.057 3.306 1.00 96.81 93 VAL A C 1
ATOM 729 O O . VAL A 1 93 ? -1.987 7.807 2.738 1.00 96.81 93 VAL A O 1
ATOM 732 N N . GLU A 1 94 ? -4.187 8.221 2.646 1.00 96.00 94 GLU A N 1
ATOM 733 C CA . GLU A 1 94 ? -4.313 8.121 1.191 1.00 96.00 94 GLU A CA 1
ATOM 734 C C . GLU A 1 94 ? -3.417 9.135 0.474 1.00 96.00 94 GLU A C 1
ATOM 736 O O . GLU A 1 94 ? -2.560 8.734 -0.309 1.00 96.00 94 GLU A O 1
ATOM 741 N N . ARG A 1 95 ? -3.496 10.423 0.841 1.00 96.31 95 ARG A N 1
ATOM 742 C CA . ARG A 1 95 ? -2.623 11.469 0.277 1.00 96.31 95 ARG A CA 1
ATOM 743 C C . ARG A 1 95 ? -1.135 11.180 0.470 1.00 96.31 95 ARG A C 1
ATOM 745 O O . ARG A 1 95 ? -0.339 11.439 -0.429 1.00 96.31 95 ARG A O 1
ATOM 752 N N . HIS A 1 96 ? -0.749 10.646 1.630 1.00 95.62 96 HIS A N 1
ATOM 753 C CA . HIS A 1 96 ? 0.642 10.250 1.882 1.00 95.62 96 HIS A CA 1
ATOM 754 C C . HIS A 1 96 ? 1.083 9.119 0.948 1.00 95.62 96 HIS A C 1
ATOM 756 O O . HIS A 1 96 ? 2.155 9.181 0.354 1.00 95.62 96 HIS A O 1
ATOM 762 N N . ILE A 1 97 ? 0.249 8.092 0.776 1.00 94.19 97 ILE A N 1
ATOM 763 C CA . ILE A 1 97 ? 0.530 6.960 -0.119 1.00 94.19 97 ILE A CA 1
ATOM 764 C C . ILE A 1 97 ? 0.618 7.428 -1.581 1.00 94.19 97 ILE A C 1
ATOM 766 O O . ILE A 1 97 ? 1.508 6.988 -2.315 1.00 94.19 97 ILE A O 1
ATOM 770 N N . GLU A 1 98 ? -0.250 8.344 -2.010 1.00 94.62 98 GLU A N 1
ATOM 771 C CA . GLU A 1 98 ? -0.188 8.958 -3.341 1.00 94.62 98 GLU A CA 1
ATOM 772 C C . GLU A 1 98 ? 1.120 9.731 -3.547 1.00 94.62 98 GLU A C 1
ATOM 774 O O . GLU A 1 98 ? 1.777 9.583 -4.579 1.00 94.62 98 GLU A O 1
ATOM 779 N N . GLU A 1 99 ? 1.545 10.513 -2.554 1.00 95.50 99 GLU A N 1
ATOM 780 C CA . GLU A 1 99 ? 2.814 11.239 -2.594 1.00 95.50 99 GLU A CA 1
ATOM 781 C C . GLU A 1 99 ? 4.018 10.292 -2.665 1.00 95.50 99 GLU A C 1
ATOM 783 O O . GLU A 1 99 ? 4.889 10.467 -3.520 1.00 95.50 99 GLU A O 1
ATOM 788 N N . VAL A 1 100 ? 4.044 9.246 -1.836 1.00 93.81 100 VAL A N 1
ATOM 789 C CA . VAL A 1 100 ? 5.078 8.201 -1.890 1.00 93.81 100 VAL A CA 1
ATOM 790 C C . VAL A 1 100 ? 5.095 7.522 -3.262 1.00 93.81 100 VAL A C 1
ATOM 792 O O . VAL A 1 100 ? 6.169 7.278 -3.816 1.00 93.81 100 VAL A O 1
ATOM 795 N N . SER A 1 101 ? 3.922 7.237 -3.831 1.00 93.75 101 SER A N 1
ATOM 796 C CA . SER A 1 101 ? 3.789 6.644 -5.165 1.00 93.75 101 SER A CA 1
ATOM 797 C C . SER A 1 101 ? 4.347 7.563 -6.248 1.00 93.75 101 SER A C 1
ATOM 799 O O . SER A 1 101 ? 5.117 7.099 -7.086 1.00 93.75 101 SER A O 1
ATOM 801 N N . ARG A 1 102 ? 4.040 8.864 -6.192 1.00 94.81 102 ARG A N 1
ATOM 802 C CA . ARG A 1 102 ? 4.567 9.870 -7.124 1.00 94.81 102 ARG A CA 1
ATOM 803 C C . ARG A 1 102 ? 6.089 9.958 -7.056 1.00 94.81 102 ARG A C 1
ATOM 805 O O . ARG A 1 102 ? 6.745 9.813 -8.078 1.00 94.81 102 ARG A O 1
ATOM 812 N N . VAL A 1 103 ? 6.658 10.102 -5.857 1.00 93.69 103 VAL A N 1
ATOM 813 C CA . VAL A 1 103 ? 8.118 10.192 -5.671 1.00 93.69 103 VAL A CA 1
ATOM 814 C C . VAL A 1 103 ? 8.829 8.946 -6.208 1.00 93.69 103 VAL A C 1
ATOM 816 O O . VAL A 1 103 ? 9.878 9.048 -6.844 1.00 93.69 103 VAL A O 1
ATOM 819 N N . LYS A 1 104 ? 8.260 7.756 -5.979 1.00 92.25 104 LYS A N 1
ATOM 820 C CA . LYS A 1 104 ? 8.807 6.504 -6.518 1.00 92.25 104 LYS A CA 1
ATOM 821 C C . LYS A 1 104 ? 8.713 6.442 -8.037 1.00 92.25 104 LYS A C 1
ATOM 823 O O . LYS A 1 104 ? 9.678 6.032 -8.674 1.00 92.25 104 LYS A O 1
ATOM 828 N N . LEU A 1 105 ? 7.586 6.863 -8.606 1.00 93.56 105 LEU A N 1
ATOM 829 C CA . LEU A 1 105 ? 7.378 6.892 -10.049 1.00 93.56 105 LEU A CA 1
ATOM 830 C C . LEU A 1 105 ? 8.373 7.840 -10.725 1.00 93.56 105 LEU A C 1
ATOM 832 O O . LEU A 1 105 ? 9.015 7.455 -11.700 1.00 93.56 105 LEU A O 1
ATOM 836 N N . ASP A 1 106 ? 8.562 9.029 -10.154 1.00 94.19 106 ASP A N 1
ATOM 837 C CA . ASP A 1 106 ? 9.536 10.008 -10.626 1.00 94.19 106 ASP A CA 1
ATOM 838 C C . ASP A 1 106 ? 10.952 9.425 -10.579 1.00 94.19 106 ASP A C 1
ATOM 840 O O . ASP A 1 106 ? 11.700 9.533 -11.549 1.00 94.19 106 ASP A O 1
ATOM 844 N N . LEU A 1 107 ? 11.333 8.756 -9.485 1.00 92.75 107 LEU A N 1
ATOM 845 C CA . LEU A 1 107 ? 12.636 8.094 -9.389 1.00 92.75 107 LEU A CA 1
ATOM 846 C C . LEU A 1 107 ? 12.806 7.011 -10.464 1.00 92.75 107 LEU A C 1
ATOM 848 O O . LEU A 1 107 ? 13.871 6.935 -11.081 1.00 92.75 107 LEU A O 1
ATOM 852 N N . ALA A 1 108 ? 11.774 6.198 -10.707 1.00 92.56 108 ALA A N 1
ATOM 853 C CA . ALA A 1 108 ? 11.775 5.188 -11.765 1.00 92.56 108 ALA A CA 1
ATOM 854 C C . ALA A 1 108 ? 12.043 5.837 -13.122 1.00 92.56 108 ALA A C 1
ATOM 856 O O . ALA A 1 108 ? 12.965 5.447 -13.836 1.00 92.56 108 ALA A O 1
ATOM 857 N N . TYR A 1 109 ? 11.262 6.868 -13.438 1.00 93.31 109 TYR A N 1
ATOM 858 C CA . TYR A 1 109 ? 11.312 7.565 -14.710 1.00 93.31 109 TYR A CA 1
ATOM 859 C C . TYR A 1 109 ? 12.681 8.202 -14.955 1.00 93.31 109 TYR A C 1
ATOM 861 O O . TYR A 1 109 ? 13.285 7.971 -16.002 1.00 93.31 109 TYR A O 1
ATOM 869 N N . HIS A 1 110 ? 13.217 8.939 -13.978 1.00 94.50 110 HIS A N 1
ATOM 870 C CA . HIS A 1 110 ? 14.542 9.552 -14.092 1.00 94.50 110 HIS A CA 1
ATOM 871 C C . HIS A 1 110 ? 15.647 8.503 -14.250 1.00 94.50 110 HIS A C 1
ATOM 873 O O . HIS A 1 110 ? 16.540 8.673 -15.080 1.00 94.50 110 HIS A O 1
ATOM 879 N N . THR A 1 111 ? 15.578 7.408 -13.488 1.00 92.06 111 THR A N 1
ATOM 880 C CA . THR A 1 111 ? 16.578 6.333 -13.555 1.00 92.06 111 THR A CA 1
ATOM 881 C C . THR A 1 111 ? 16.566 5.661 -14.926 1.00 92.06 111 THR A C 1
ATOM 883 O O . THR A 1 111 ? 17.618 5.525 -15.548 1.00 92.06 111 THR A O 1
ATOM 886 N N . MET A 1 112 ? 15.382 5.293 -15.428 1.00 90.88 112 MET A N 1
ATOM 887 C CA . MET A 1 112 ? 15.237 4.634 -16.729 1.00 90.88 112 MET A CA 1
ATOM 888 C C . MET A 1 112 ? 15.596 5.567 -17.887 1.00 90.88 112 MET A C 1
ATOM 890 O O . MET A 1 112 ? 16.294 5.149 -18.801 1.00 90.88 112 MET A O 1
ATOM 894 N N . THR A 1 113 ? 15.197 6.841 -17.830 1.00 90.06 113 THR A N 1
ATOM 895 C CA . THR A 1 113 ? 15.539 7.831 -18.868 1.00 90.06 113 THR A CA 1
ATOM 896 C C . THR A 1 113 ? 17.046 8.089 -18.920 1.00 90.06 113 THR A C 1
ATOM 898 O O . THR A 1 113 ? 17.624 8.171 -20.003 1.00 90.06 113 THR A O 1
ATOM 901 N N . SER A 1 114 ? 17.703 8.178 -17.758 1.00 90.50 114 SER A N 1
ATOM 902 C CA . SER A 1 114 ? 19.160 8.334 -17.665 1.00 90.50 114 SER A CA 1
ATOM 903 C C . SER A 1 114 ? 19.895 7.120 -18.243 1.00 90.50 114 SER A C 1
ATOM 905 O O . SER A 1 114 ? 20.808 7.275 -19.054 1.00 90.50 114 SER A O 1
ATOM 907 N N . LEU A 1 115 ? 19.446 5.909 -17.891 1.00 88.31 115 LEU A N 1
ATOM 908 C CA . LEU A 1 115 ? 19.985 4.664 -18.438 1.00 88.31 115 LEU A CA 1
ATOM 909 C C . LEU A 1 115 ? 19.795 4.589 -19.959 1.00 88.31 115 LEU A C 1
ATOM 911 O O . LEU A 1 115 ? 20.756 4.328 -20.679 1.00 88.31 115 LEU A O 1
ATOM 915 N N . ALA A 1 116 ? 18.584 4.872 -20.445 1.00 87.69 116 ALA A N 1
ATOM 916 C CA . ALA A 1 116 ? 18.270 4.877 -21.869 1.00 87.69 116 ALA A CA 1
ATOM 917 C C . ALA A 1 116 ? 19.155 5.867 -22.631 1.00 87.69 116 ALA A C 1
ATOM 919 O O . ALA A 1 116 ? 19.777 5.479 -23.609 1.00 87.69 116 ALA A O 1
ATOM 920 N N . SER A 1 117 ? 19.307 7.099 -22.135 1.00 87.44 117 SER A N 1
ATOM 921 C CA . SER A 1 117 ? 20.148 8.126 -22.771 1.00 87.44 117 SER A CA 1
ATOM 922 C C . SER A 1 117 ? 21.625 7.724 -22.844 1.00 87.44 117 SER A C 1
ATOM 924 O O . SER A 1 117 ? 22.308 8.042 -23.814 1.00 87.44 117 SER A O 1
ATOM 926 N N . HIS A 1 118 ? 22.138 7.029 -21.823 1.00 85.94 118 HIS A N 1
ATOM 927 C CA . HIS A 1 118 ? 23.519 6.545 -21.826 1.00 85.94 118 HIS A CA 1
ATOM 928 C C . HIS A 1 118 ? 23.726 5.455 -22.885 1.00 85.94 118 HIS A C 1
ATOM 930 O O . HIS A 1 118 ? 24.690 5.501 -23.650 1.00 85.94 118 HIS A O 1
ATOM 936 N N . LEU A 1 119 ? 22.793 4.505 -22.954 1.00 85.06 119 LEU A N 1
ATOM 937 C CA . LEU A 1 119 ? 22.838 3.392 -23.897 1.00 85.06 119 LEU A CA 1
ATOM 938 C C . LEU A 1 119 ? 22.488 3.805 -25.335 1.00 85.06 119 LEU A C 1
ATOM 940 O O . LEU A 1 119 ? 22.946 3.148 -26.267 1.00 85.06 119 LEU A O 1
ATOM 944 N N . ASP A 1 120 ? 21.755 4.908 -25.529 1.00 83.69 120 ASP A N 1
ATOM 945 C CA . ASP A 1 120 ? 21.348 5.394 -26.857 1.00 83.69 120 ASP A CA 1
ATOM 946 C C . ASP A 1 120 ? 22.546 5.747 -27.754 1.00 83.69 120 ASP A C 1
ATOM 948 O O . ASP A 1 120 ? 22.491 5.641 -28.978 1.00 83.69 120 ASP A O 1
ATOM 952 N N . SER A 1 121 ? 23.678 6.089 -27.129 1.00 80.12 121 SER A N 1
ATOM 953 C CA . SER A 1 121 ? 24.952 6.318 -27.818 1.00 80.12 121 SER A CA 1
ATOM 954 C C . SER A 1 121 ? 25.550 5.057 -28.462 1.00 80.12 121 SER A C 1
ATOM 956 O O . SER A 1 121 ? 26.346 5.167 -29.395 1.00 80.12 121 SER A O 1
ATOM 958 N N . GLU A 1 122 ? 25.161 3.871 -27.988 1.00 81.25 122 GLU A N 1
ATOM 959 C CA . GLU A 1 122 ? 25.629 2.566 -28.468 1.00 81.25 122 GLU A CA 1
ATOM 960 C C . GLU A 1 122 ? 24.569 1.862 -29.338 1.00 81.25 122 GLU A C 1
ATOM 962 O O . GLU A 1 122 ? 24.912 1.122 -30.263 1.00 81.25 122 GLU A O 1
ATOM 967 N N . LEU A 1 123 ? 23.279 2.085 -29.058 1.00 83.19 123 LEU A N 1
ATOM 968 C CA . LEU A 1 123 ? 22.152 1.403 -29.694 1.00 83.19 123 LEU A CA 1
ATOM 969 C C . LEU A 1 123 ? 20.894 2.278 -29.636 1.00 83.19 123 LEU A C 1
ATOM 971 O O . LEU A 1 123 ? 20.615 2.765 -28.555 1.00 83.19 123 LEU A O 1
ATOM 975 N N . PRO A 1 124 ? 20.066 2.413 -30.688 1.00 85.69 124 PRO A N 1
ATOM 976 C CA . PRO A 1 124 ? 18.828 3.199 -30.604 1.00 85.69 124 PRO A CA 1
ATOM 977 C C . PRO A 1 124 ? 17.805 2.564 -29.639 1.00 85.69 124 PRO A C 1
ATOM 979 O O . PRO A 1 124 ? 17.000 1.721 -30.046 1.00 85.69 124 PRO A O 1
ATOM 982 N N . ILE A 1 125 ? 17.821 2.958 -28.364 1.00 87.94 125 ILE A N 1
ATOM 983 C CA . ILE A 1 125 ? 17.050 2.336 -27.276 1.00 87.94 125 ILE A CA 1
ATOM 984 C C . ILE A 1 125 ? 15.559 2.580 -27.454 1.00 87.94 125 ILE A C 1
ATOM 986 O O . ILE A 1 125 ? 14.769 1.648 -27.305 1.00 87.94 125 ILE A O 1
ATOM 990 N N . GLU A 1 126 ? 15.172 3.794 -27.850 1.00 82.44 126 GLU A N 1
ATOM 991 C CA . GLU A 1 126 ? 13.762 4.181 -28.008 1.00 82.44 126 GLU A CA 1
ATOM 992 C C . GLU A 1 126 ? 12.989 3.291 -28.991 1.00 82.44 126 GLU A C 1
ATOM 994 O O . GLU A 1 126 ? 11.768 3.181 -28.906 1.00 82.44 126 GLU A O 1
ATOM 999 N N . LYS A 1 127 ? 13.689 2.651 -29.936 1.00 85.31 127 LYS A N 1
ATOM 1000 C CA . LYS A 1 127 ? 13.075 1.776 -30.945 1.00 85.31 127 LYS A CA 1
ATOM 1001 C C . LYS A 1 127 ? 13.075 0.305 -30.553 1.00 85.31 127 LYS A C 1
ATOM 1003 O O . LYS A 1 127 ? 12.307 -0.453 -31.130 1.00 85.31 127 LYS A O 1
ATOM 1008 N N . ARG A 1 128 ? 13.940 -0.088 -29.617 1.00 89.81 128 ARG A N 1
ATOM 1009 C CA . ARG A 1 128 ? 14.267 -1.495 -29.344 1.00 89.81 128 ARG A CA 1
ATOM 1010 C C . ARG A 1 128 ? 13.916 -1.942 -27.931 1.00 89.81 128 ARG A C 1
ATOM 1012 O O . ARG A 1 128 ? 14.017 -3.130 -27.640 1.00 89.81 128 ARG A O 1
ATOM 1019 N N . VAL A 1 129 ? 13.536 -1.010 -27.054 1.00 91.00 129 VAL A N 1
ATOM 1020 C CA . VAL A 1 129 ? 13.255 -1.274 -25.641 1.00 91.00 129 VAL A CA 1
ATOM 1021 C C . VAL A 1 129 ? 11.927 -0.651 -25.222 1.00 91.00 129 VAL A C 1
ATOM 1023 O O . VAL A 1 129 ? 11.648 0.513 -25.494 1.00 91.00 129 VAL A 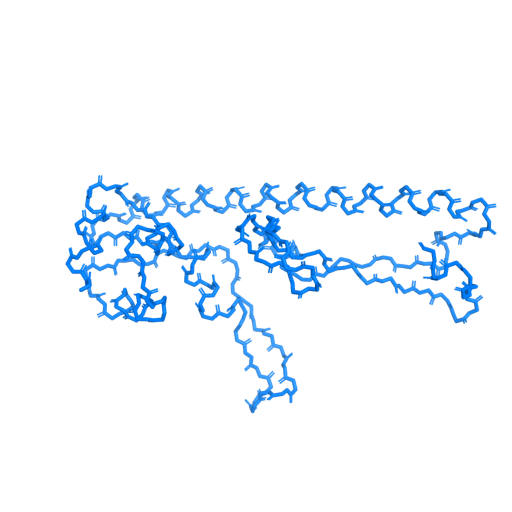O 1
ATOM 1026 N N . CYS A 1 130 ? 11.119 -1.421 -24.498 1.00 91.56 130 CYS A N 1
ATOM 1027 C CA . CYS A 1 130 ? 9.900 -0.966 -23.847 1.00 91.56 130 CYS A CA 1
ATOM 1028 C C . CYS A 1 130 ? 10.020 -1.161 -22.333 1.00 91.56 130 CYS A C 1
ATOM 1030 O O . CYS A 1 130 ? 10.239 -2.273 -21.850 1.00 91.56 130 CYS A O 1
ATOM 1032 N N . PHE A 1 131 ? 9.846 -0.072 -21.584 1.00 91.94 131 PHE A N 1
ATOM 1033 C CA . PHE A 1 131 ? 9.797 -0.085 -20.126 1.00 91.94 131 PHE A CA 1
ATOM 1034 C C . PHE A 1 131 ? 8.339 -0.060 -19.664 1.00 91.94 131 PHE A C 1
ATOM 1036 O O . PHE A 1 131 ? 7.567 0.811 -20.062 1.00 91.94 131 PHE A O 1
ATOM 1043 N N . ILE A 1 132 ? 7.964 -0.997 -18.798 1.00 93.69 132 ILE A N 1
ATOM 1044 C CA . ILE A 1 132 ? 6.625 -1.103 -18.217 1.00 93.69 132 ILE A CA 1
ATOM 1045 C C . ILE A 1 132 ? 6.749 -1.029 -16.700 1.00 93.69 132 ILE 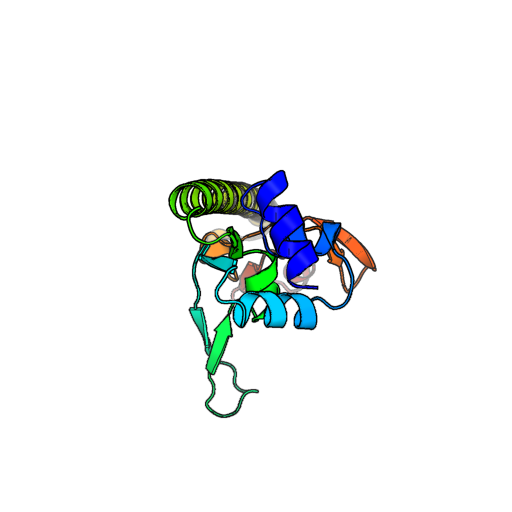A C 1
ATOM 1047 O O . ILE A 1 132 ? 7.545 -1.745 -16.095 1.00 93.69 132 ILE A O 1
ATOM 1051 N N . ILE A 1 133 ? 5.920 -0.195 -16.079 1.00 91.94 133 ILE A N 1
ATOM 1052 C CA . ILE A 1 133 ? 5.793 -0.116 -14.624 1.00 91.94 133 ILE A CA 1
ATOM 1053 C C . ILE A 1 133 ? 4.585 -0.946 -14.190 1.00 91.94 133 ILE A C 1
ATOM 1055 O O . ILE A 1 133 ? 3.503 -0.842 -14.768 1.00 91.94 133 ILE A O 1
ATOM 1059 N N . ALA A 1 134 ? 4.776 -1.779 -13.172 1.00 89.31 134 ALA A N 1
ATOM 1060 C CA . ALA A 1 134 ? 3.777 -2.695 -12.641 1.00 89.31 134 ALA A CA 1
ATOM 1061 C C . ALA A 1 134 ? 3.706 -2.619 -11.103 1.00 89.31 134 ALA A C 1
ATOM 1063 O O . ALA A 1 134 ? 4.379 -1.813 -10.463 1.00 89.31 134 ALA A O 1
ATOM 1064 N N . GLY A 1 135 ? 2.872 -3.468 -10.499 1.00 86.38 135 GLY A N 1
ATOM 1065 C CA . GLY A 1 135 ? 2.788 -3.602 -9.042 1.00 86.38 135 GLY A CA 1
ATOM 1066 C C . GLY A 1 135 ? 1.819 -2.628 -8.377 1.00 86.38 135 GLY A C 1
ATOM 1067 O O . GLY A 1 135 ? 0.895 -2.124 -9.002 1.00 86.38 135 GLY A O 1
ATOM 1068 N N . ASP A 1 136 ? 2.002 -2.372 -7.081 1.00 86.31 136 ASP A N 1
ATOM 1069 C CA . ASP A 1 136 ? 1.089 -1.518 -6.300 1.00 86.31 136 ASP A CA 1
ATOM 1070 C C . ASP A 1 136 ? 1.134 -0.038 -6.745 1.00 86.31 136 ASP A C 1
ATOM 1072 O O . ASP A 1 136 ? 0.174 0.706 -6.544 1.00 86.31 136 ASP A O 1
ATOM 1076 N N . ILE A 1 137 ? 2.222 0.396 -7.390 1.00 89.62 137 ILE A N 1
ATOM 1077 C CA . ILE A 1 137 ? 2.404 1.792 -7.814 1.00 89.62 137 ILE A CA 1
ATOM 1078 C C . ILE A 1 137 ? 1.405 2.222 -8.898 1.00 89.62 137 ILE A C 1
ATOM 1080 O O . ILE A 1 137 ? 0.989 3.376 -8.899 1.00 89.62 137 ILE A O 1
ATOM 1084 N N . VAL A 1 138 ? 0.944 1.302 -9.762 1.00 89.62 138 VAL A N 1
ATOM 1085 C CA . VAL A 1 138 ? -0.051 1.630 -10.808 1.00 89.62 138 VAL A CA 1
ATOM 1086 C C . VAL A 1 138 ? -1.436 1.920 -10.228 1.00 89.62 138 VAL A C 1
ATOM 1088 O O . VAL A 1 138 ? -2.281 2.496 -10.903 1.00 89.62 138 VAL A O 1
ATOM 1091 N N . TYR A 1 139 ? -1.658 1.540 -8.969 1.00 89.69 139 TYR A N 1
ATOM 1092 C CA . TYR A 1 139 ? -2.879 1.820 -8.219 1.00 89.69 139 TYR A CA 1
ATOM 1093 C C . TYR A 1 139 ? -2.704 2.976 -7.225 1.00 89.69 139 TYR A C 1
ATOM 1095 O O . TYR A 1 139 ? -3.562 3.152 -6.366 1.00 89.69 139 TYR A O 1
ATOM 1103 N N . ALA A 1 140 ? -1.593 3.724 -7.301 1.00 91.44 140 ALA A N 1
ATOM 1104 C CA . ALA A 1 140 ? -1.200 4.723 -6.304 1.00 91.44 140 ALA A CA 1
ATOM 1105 C C . ALA A 1 140 ? -1.167 4.146 -4.878 1.00 91.44 140 ALA A C 1
ATOM 1107 O O . ALA A 1 140 ? -1.614 4.768 -3.922 1.00 91.44 140 ALA A O 1
ATOM 1108 N N . MET A 1 141 ? -0.660 2.916 -4.739 1.00 91.25 141 ME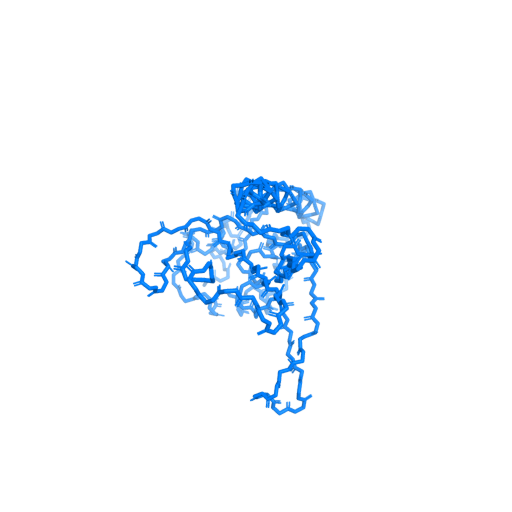T A N 1
ATOM 1109 C CA . MET A 1 141 ? -0.603 2.195 -3.467 1.00 91.25 141 MET A CA 1
ATOM 1110 C C . MET A 1 141 ? 0.822 1.906 -3.000 1.00 91.25 141 MET A C 1
ATOM 1112 O O . MET A 1 141 ? 1.019 1.051 -2.136 1.00 91.25 141 MET A O 1
ATOM 1116 N N . ALA A 1 142 ? 1.836 2.582 -3.534 1.00 90.62 142 ALA A N 1
ATOM 1117 C CA . ALA A 1 142 ? 3.180 2.413 -3.007 1.00 90.62 142 ALA A CA 1
ATOM 1118 C C . ALA A 1 142 ? 3.247 2.945 -1.568 1.00 90.62 142 ALA A C 1
ATOM 1120 O O . ALA A 1 142 ? 2.762 4.028 -1.265 1.00 90.62 142 ALA A O 1
ATOM 1121 N N . HIS A 1 143 ? 3.872 2.187 -0.674 1.00 85.69 143 HIS A N 1
ATOM 1122 C CA . HIS A 1 143 ? 4.013 2.569 0.731 1.00 85.69 143 HIS A CA 1
ATOM 1123 C C . HIS A 1 143 ? 5.489 2.668 1.112 1.00 85.69 143 HIS A C 1
ATOM 1125 O O . HIS A 1 143 ? 6.350 2.150 0.398 1.00 85.69 143 HIS A O 1
ATOM 1131 N N . ASP A 1 144 ? 5.784 3.303 2.243 1.00 87.88 144 ASP A N 1
ATOM 1132 C CA . ASP A 1 144 ? 7.123 3.550 2.802 1.00 87.88 144 ASP A CA 1
ATOM 1133 C C . ASP A 1 144 ? 7.375 2.799 4.126 1.00 87.88 144 ASP A C 1
ATOM 1135 O O . ASP A 1 144 ? 8.420 2.969 4.754 1.00 87.88 144 ASP A O 1
ATOM 1139 N N . VAL A 1 145 ? 6.453 1.901 4.501 1.00 84.25 145 VAL A N 1
ATOM 1140 C CA . VAL A 1 145 ? 6.559 1.034 5.688 1.00 84.25 145 VAL A CA 1
ATOM 1141 C C . VAL A 1 145 ? 7.927 0.326 5.742 1.00 84.25 145 VAL A C 1
ATOM 1143 O O . VAL A 1 145 ? 8.283 -0.370 4.780 1.00 84.25 145 VAL A O 1
ATOM 1146 N N . PRO A 1 146 ? 8.693 0.467 6.843 1.00 81.25 146 PRO A N 1
ATOM 1147 C CA . PRO A 1 146 ? 9.975 -0.206 7.015 1.00 81.25 146 PRO A CA 1
ATOM 1148 C C . PRO A 1 146 ? 9.834 -1.728 7.022 1.00 81.25 146 PRO A C 1
ATOM 1150 O O . PRO A 1 146 ? 8.982 -2.284 7.715 1.00 81.25 146 PRO A O 1
ATOM 1153 N N . ARG A 1 147 ? 10.704 -2.421 6.289 1.00 78.69 147 ARG A N 1
ATOM 1154 C CA . ARG A 1 147 ? 10.767 -3.887 6.296 1.00 78.69 147 ARG A CA 1
ATOM 1155 C C . ARG A 1 147 ? 12.177 -4.388 5.984 1.00 78.69 147 ARG A C 1
ATOM 1157 O O . ARG A 1 147 ? 12.926 -3.682 5.310 1.00 78.69 147 ARG A O 1
ATOM 1164 N N . PRO A 1 148 ? 12.542 -5.601 6.424 1.00 77.94 148 PRO A N 1
ATOM 1165 C CA . PRO A 1 148 ? 13.766 -6.236 5.962 1.00 77.94 148 PRO A CA 1
ATOM 1166 C C . PRO A 1 148 ? 13.626 -6.619 4.484 1.00 77.94 148 PRO A C 1
ATOM 1168 O O . PRO A 1 148 ? 12.642 -7.243 4.074 1.00 77.94 148 PRO A O 1
ATOM 1171 N N . GLU A 1 149 ? 14.616 -6.249 3.683 1.00 81.38 149 GLU A N 1
ATOM 1172 C CA . GLU A 1 149 ? 14.766 -6.725 2.313 1.00 81.38 149 GLU A CA 1
ATOM 1173 C C . GLU A 1 149 ? 15.263 -8.183 2.344 1.00 81.38 149 GLU A C 1
ATOM 1175 O O . GLU A 1 149 ? 16.121 -8.544 3.149 1.00 81.38 149 GLU A O 1
ATOM 1180 N N . ARG A 1 150 ? 14.677 -9.054 1.514 1.00 76.56 150 ARG A N 1
ATOM 1181 C CA . ARG A 1 150 ? 14.868 -10.511 1.600 1.00 76.56 150 ARG A CA 1
ATOM 1182 C C . ARG A 1 150 ? 16.274 -10.962 1.220 1.00 76.56 150 ARG A C 1
ATOM 1184 O O . ARG A 1 150 ? 16.756 -11.923 1.810 1.00 76.56 150 ARG A O 1
ATOM 1191 N N . SER A 1 151 ? 16.892 -10.327 0.228 1.00 77.06 151 SER A N 1
ATOM 1192 C CA . SER A 1 151 ? 18.198 -10.740 -0.295 1.00 77.06 151 SER A CA 1
ATOM 1193 C C . SER A 1 151 ? 19.372 -10.228 0.544 1.00 77.06 151 SER A C 1
ATOM 1195 O O . SER A 1 151 ? 20.388 -10.904 0.669 1.00 77.06 151 SER A O 1
ATOM 1197 N N . THR A 1 152 ? 19.218 -9.061 1.167 1.00 82.00 152 THR A N 1
ATOM 1198 C CA . THR A 1 152 ? 20.286 -8.364 1.896 1.00 82.00 152 THR A CA 1
ATOM 1199 C C . THR A 1 152 ? 20.079 -8.335 3.408 1.00 82.00 152 THR A C 1
ATOM 1201 O O . THR A 1 152 ? 21.014 -8.018 4.141 1.00 82.00 152 THR A O 1
ATOM 1204 N N . GLY A 1 153 ? 18.862 -8.599 3.894 1.00 81.69 153 GLY A N 1
ATOM 1205 C CA . GLY A 1 153 ? 18.484 -8.462 5.304 1.00 81.69 153 GLY A CA 1
ATOM 1206 C C . GLY A 1 153 ? 18.461 -7.016 5.812 1.00 81.69 153 GLY A C 1
ATOM 1207 O O . GLY A 1 153 ? 18.154 -6.778 6.980 1.00 81.69 153 GLY A O 1
ATOM 1208 N N . LYS A 1 154 ? 18.784 -6.035 4.959 1.00 85.38 154 LYS A N 1
ATOM 1209 C CA . LYS A 1 154 ? 18.835 -4.623 5.338 1.00 85.38 154 LYS A CA 1
ATOM 1210 C C . LYS A 1 154 ? 17.428 -4.068 5.488 1.00 85.38 154 LYS A C 1
ATOM 1212 O O . LYS A 1 154 ? 16.521 -4.424 4.740 1.00 85.38 154 LYS A O 1
ATOM 1217 N N . MET A 1 155 ? 17.262 -3.152 6.436 1.00 83.00 155 MET A N 1
ATOM 1218 C CA . MET A 1 155 ? 16.022 -2.396 6.556 1.00 83.00 155 MET A CA 1
ATOM 1219 C C . MET A 1 155 ? 15.893 -1.445 5.371 1.00 83.00 155 MET A C 1
ATOM 1221 O O . MET A 1 155 ? 16.726 -0.560 5.179 1.00 83.00 155 MET A O 1
ATOM 1225 N N . VAL A 1 156 ? 14.829 -1.626 4.598 1.00 82.94 156 VAL A N 1
ATOM 1226 C CA . VAL A 1 156 ? 14.433 -0.734 3.511 1.00 82.94 156 VAL A CA 1
ATOM 1227 C C . VAL A 1 156 ? 13.110 -0.072 3.858 1.00 82.94 156 VAL A C 1
ATOM 1229 O O . VAL A 1 156 ? 12.309 -0.608 4.629 1.00 82.94 156 VAL A O 1
ATOM 1232 N N . LYS A 1 157 ? 12.880 1.115 3.300 1.00 81.38 157 LYS A N 1
ATOM 1233 C CA . LYS A 1 157 ? 11.612 1.828 3.443 1.00 81.38 157 LYS A CA 1
ATOM 1234 C C . LYS A 1 157 ? 10.742 1.568 2.221 1.00 81.38 157 LYS A C 1
ATOM 1236 O O . LYS A 1 157 ? 11.014 2.084 1.140 1.00 81.38 157 LYS A O 1
ATOM 1241 N N . GLY A 1 158 ? 9.678 0.794 2.416 1.00 75.56 158 GLY A N 1
ATOM 1242 C CA . GLY A 1 158 ? 8.570 0.727 1.478 1.00 75.56 158 GLY A CA 1
ATOM 1243 C C . GLY A 1 158 ? 8.461 -0.487 0.558 1.00 75.56 158 GLY A C 1
ATOM 1244 O O . GLY A 1 158 ? 9.171 -1.486 0.684 1.00 75.56 158 GLY A O 1
ATOM 1245 N N . SER A 1 159 ? 7.479 -0.393 -0.342 1.00 76.88 159 SER A N 1
ATOM 1246 C CA . SER A 1 159 ? 7.200 -1.357 -1.411 1.00 76.88 159 SER A CA 1
ATOM 1247 C C . SER A 1 159 ? 8.284 -1.358 -2.489 1.00 76.88 159 SER A C 1
ATOM 1249 O O . SER A 1 159 ? 8.890 -0.314 -2.753 1.00 76.88 159 SER A O 1
ATOM 1251 N N . ASP A 1 160 ? 8.463 -2.517 -3.125 1.00 80.75 160 ASP A N 1
ATOM 1252 C CA . ASP A 1 160 ? 9.319 -2.666 -4.303 1.00 80.75 160 ASP A CA 1
ATOM 1253 C C . ASP A 1 160 ? 8.761 -1.865 -5.488 1.00 80.75 160 ASP A C 1
ATOM 1255 O O . ASP A 1 160 ? 7.591 -1.464 -5.500 1.00 80.75 160 ASP A O 1
ATOM 1259 N N . MET A 1 161 ? 9.631 -1.616 -6.464 1.00 85.38 161 MET A N 1
ATOM 1260 C CA . MET A 1 161 ? 9.283 -1.002 -7.736 1.00 85.38 161 MET A CA 1
ATOM 1261 C C . MET A 1 161 ? 9.394 -2.063 -8.823 1.00 85.38 161 MET A C 1
ATOM 1263 O O . MET A 1 161 ? 10.494 -2.505 -9.148 1.00 85.38 161 MET A O 1
ATOM 1267 N N . ASP A 1 162 ? 8.252 -2.498 -9.345 1.00 89.44 162 ASP A N 1
ATOM 1268 C CA . ASP A 1 162 ? 8.204 -3.538 -10.365 1.00 89.44 162 ASP A CA 1
ATOM 1269 C C . ASP A 1 162 ? 8.363 -2.889 -11.747 1.00 89.44 162 ASP A C 1
ATOM 1271 O O . ASP A 1 162 ? 7.429 -2.277 -12.269 1.00 89.44 162 ASP A O 1
ATOM 1275 N N . ILE A 1 163 ? 9.558 -3.008 -12.331 1.00 91.88 163 ILE A N 1
ATOM 1276 C CA . ILE A 1 163 ? 9.856 -2.555 -13.695 1.00 91.88 163 ILE A CA 1
ATOM 1277 C C . ILE A 1 163 ? 10.090 -3.785 -14.565 1.00 91.88 163 ILE A C 1
ATOM 1279 O O . ILE A 1 163 ? 10.932 -4.627 -14.256 1.00 91.88 163 ILE A O 1
ATOM 1283 N N . VAL A 1 164 ? 9.343 -3.883 -15.658 1.00 92.44 164 VAL A N 1
ATOM 1284 C CA . VAL A 1 164 ? 9.533 -4.892 -16.698 1.00 92.44 164 VAL A CA 1
ATOM 1285 C C . VAL A 1 164 ? 10.167 -4.209 -17.898 1.00 92.44 164 VAL A C 1
ATOM 1287 O O . VAL A 1 164 ? 9.664 -3.194 -18.374 1.00 92.44 164 VAL A O 1
ATOM 1290 N N . ILE A 1 165 ? 11.269 -4.773 -18.378 1.00 92.31 165 ILE A N 1
ATOM 1291 C CA . ILE A 1 165 ? 11.985 -4.288 -19.554 1.00 92.31 165 ILE A CA 1
ATOM 1292 C C . ILE A 1 165 ? 11.823 -5.346 -20.640 1.00 92.31 165 ILE A C 1
ATOM 1294 O O . ILE A 1 165 ? 12.174 -6.507 -20.433 1.00 92.31 165 ILE A O 1
ATOM 1298 N N . ILE A 1 166 ? 11.249 -4.952 -21.772 1.00 93.06 166 ILE A N 1
ATOM 1299 C CA . ILE A 1 166 ? 11.095 -5.792 -22.960 1.00 93.06 166 ILE A CA 1
ATOM 1300 C C . ILE A 1 166 ? 12.051 -5.255 -24.014 1.00 93.06 166 ILE A C 1
ATOM 1302 O O . ILE A 1 166 ? 12.060 -4.054 -24.272 1.00 93.06 166 ILE A O 1
ATOM 1306 N N . VAL A 1 167 ? 12.837 -6.139 -24.616 1.00 93.25 167 VAL A N 1
ATOM 1307 C CA . VAL A 1 167 ? 13.793 -5.807 -25.675 1.00 93.25 167 V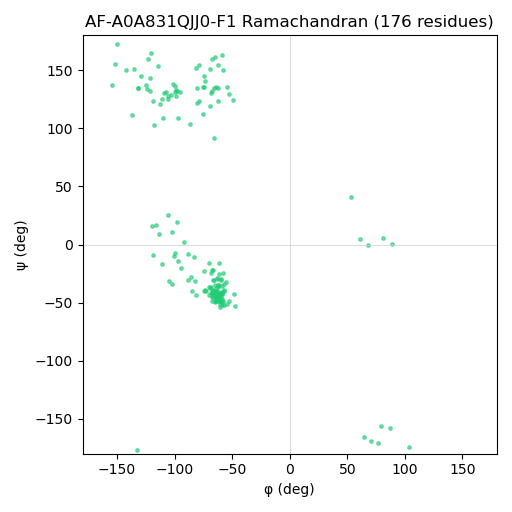AL A CA 1
ATOM 1308 C C . VAL A 1 167 ? 13.501 -6.633 -26.926 1.00 93.25 167 VAL A C 1
ATOM 1310 O O . VAL A 1 167 ? 12.825 -7.658 -26.836 1.00 93.25 167 VAL A O 1
ATOM 1313 N N . GLU A 1 168 ? 13.986 -6.187 -28.083 1.00 92.31 168 GLU A N 1
ATOM 1314 C CA . GLU A 1 168 ? 13.962 -6.991 -29.312 1.00 92.31 168 GLU A CA 1
ATOM 1315 C C . GLU A 1 168 ? 14.789 -8.281 -29.180 1.00 92.31 168 GLU A C 1
ATOM 1317 O O . GLU A 1 168 ? 15.747 -8.346 -28.409 1.00 92.31 168 GLU A O 1
ATOM 1322 N N . ASP A 1 169 ? 14.444 -9.300 -29.970 1.00 91.19 169 ASP A N 1
ATOM 1323 C CA . ASP A 1 169 ? 15.081 -10.625 -29.913 1.00 91.19 169 ASP A CA 1
ATOM 1324 C C . ASP A 1 169 ? 16.597 -10.586 -30.186 1.00 91.19 169 ASP A C 1
ATOM 1326 O O . ASP A 1 169 ? 17.344 -11.420 -29.677 1.00 91.19 169 ASP A O 1
ATOM 1330 N N . ASP A 1 170 ? 17.067 -9.622 -30.982 1.00 91.44 170 ASP A N 1
ATOM 1331 C CA . ASP A 1 170 ? 18.476 -9.416 -31.332 1.00 91.44 170 ASP A CA 1
ATOM 1332 C C . ASP A 1 170 ? 19.155 -8.329 -30.474 1.00 91.44 170 ASP A C 1
ATOM 1334 O O . ASP A 1 170 ? 20.178 -7.750 -30.866 1.00 91.44 170 ASP A O 1
ATOM 1338 N N . PHE A 1 171 ? 18.584 -8.000 -29.310 1.00 90.81 171 PHE A N 1
ATOM 1339 C CA . PHE A 1 171 ? 19.184 -7.044 -28.385 1.00 90.81 171 PHE A CA 1
ATOM 1340 C C . PHE A 1 171 ? 20.483 -7.617 -27.780 1.00 90.81 171 PHE A C 1
ATOM 1342 O O . PHE A 1 171 ? 20.494 -8.761 -27.321 1.00 90.81 171 PHE A O 1
ATOM 1349 N N . PRO A 1 172 ? 21.599 -6.858 -27.752 1.00 89.81 172 PRO A N 1
ATOM 1350 C CA . PRO A 1 172 ? 22.877 -7.393 -27.287 1.00 89.81 172 PRO A CA 1
ATOM 1351 C C . PRO A 1 172 ? 22.847 -7.839 -25.816 1.00 89.81 172 PRO A C 1
ATOM 1353 O O . PRO A 1 172 ? 22.609 -7.034 -24.914 1.00 89.81 172 PRO A O 1
ATOM 1356 N N . GLU A 1 173 ? 23.194 -9.101 -25.554 1.00 88.12 173 GLU A N 1
ATOM 1357 C CA . GLU A 1 173 ? 23.236 -9.672 -24.195 1.00 88.12 173 GLU A CA 1
ATOM 1358 C C . GLU A 1 173 ? 24.222 -8.928 -23.272 1.00 88.12 173 GLU A C 1
ATOM 1360 O O . GLU A 1 173 ? 23.995 -8.792 -22.068 1.00 88.12 173 GLU A O 1
ATOM 1365 N N . SER A 1 174 ? 25.299 -8.369 -23.834 1.00 87.56 174 SER A N 1
ATOM 1366 C CA . SER A 1 174 ? 26.254 -7.533 -23.096 1.00 87.56 174 SER A CA 1
ATOM 1367 C C . SER A 1 174 ? 25.623 -6.262 -22.523 1.00 87.56 174 SER A C 1
ATOM 1369 O O . SER A 1 174 ? 26.077 -5.786 -21.486 1.00 87.56 174 SER A O 1
ATOM 1371 N N . LEU A 1 175 ? 24.590 -5.719 -23.172 1.00 84.31 175 LEU A N 1
ATOM 1372 C CA . LEU A 1 175 ? 23.849 -4.554 -22.691 1.00 84.31 175 LEU A CA 1
ATOM 1373 C C . LEU A 1 175 ? 22.727 -4.948 -21.725 1.00 84.31 175 LEU A C 1
ATOM 1375 O O . LEU A 1 175 ? 22.412 -4.166 -20.839 1.00 84.31 175 LEU A O 1
ATOM 1379 N N . MET A 1 176 ? 22.164 -6.158 -21.843 1.00 83.44 176 MET A N 1
ATOM 1380 C CA . MET A 1 176 ? 21.154 -6.664 -20.896 1.00 83.44 176 MET A CA 1
ATOM 1381 C C . MET A 1 176 ? 21.711 -6.896 -19.488 1.00 83.44 176 MET A C 1
ATOM 1383 O O . MET A 1 176 ? 20.973 -6.801 -18.514 1.00 83.44 176 MET A O 1
ATOM 1387 N N . ASN A 1 177 ? 22.998 -7.239 -19.388 1.00 80.75 177 ASN A N 1
ATOM 1388 C CA . ASN A 1 177 ? 23.664 -7.567 -18.125 1.00 80.75 177 ASN A CA 1
ATOM 1389 C C . ASN A 1 177 ? 24.331 -6.358 -17.431 1.00 80.75 177 ASN A C 1
ATOM 1391 O O . ASN A 1 177 ? 24.996 -6.550 -16.410 1.00 80.75 177 ASN A O 1
ATOM 1395 N N . ARG A 1 178 ? 24.212 -5.146 -17.993 1.00 71.75 178 ARG A N 1
ATOM 1396 C CA . ARG A 1 178 ? 24.710 -3.890 -17.400 1.00 71.75 178 ARG A CA 1
ATOM 1397 C C . ARG A 1 178 ? 23.656 -3.259 -16.497 1.00 71.75 178 ARG A C 1
ATOM 1399 O O . ARG A 1 178 ? 24.074 -2.694 -15.463 1.00 71.75 178 ARG A O 1
#

Foldseek 3Di:
DLVVLQVCCVVVNKDALQRSCVVVPDDSVVSLVSQVPDPFKDKDFAFDKDWAQDPVDVVRTDIPPDSSCRRRQTIIIHTPVRVVSRVVVRVVSNVVLLVLLVVVVVVVVVVVVVLCVVCCVVPVCVVFKDKDWDDCSVRSRWFQPWDQDPPPRDIGGTDDTDIDMGGDPPPDPVSVVD

Sequence (178 aa):
MEKQILKLLERSGPMTGGEVWEHVGGNGLLLWRTCSLSSAIVMGPVGTRYLRLDRRVPGFGRLSPSIFREFLTYRVLGCAGQEDAIREKCERVERHIEEVSRVKLDLAYHTMTSLASHLDSELPIEKRVCFIIAGDIVYAMAHDVPRPERSTGKMVKGSDMDIVIIVEDDFPESLMNR

Mean predicted aligned error: 5.34 Å

Secondary structure (DSSP, 8-state):
-HHHHHHHHHHH-SEEHHHHHHHH-S-HHHHHHHHHH-SSEEEEE-S--EEEE-TTSTTSEEEES-HHHHHHHHEEEEETT-HHHHHHHHHHHHHHHHHHHHHHHHHHHHHHHHHHHHHHTTS-HHHHEEEEEEGGGGGT-----EEE-TTT--EEES---EEEEEE-TT--HHHHT-

Radius of gyration: 20.72 Å; Cα contacts (8 Å, |Δi|>4): 235; chains: 1; bounding box: 45×36×57 Å

Solvent-accessible surface area (backbone atoms only — not comparable to full-atom values): 10164 Å² total; per-residue (Å²): 108,62,73,59,52,51,56,46,27,74,73,72,41,53,36,35,38,41,60,47,40,72,74,72,51,80,60,62,68,59,51,52,50,47,49,73,72,38,90,56,43,39,75,40,71,37,81,74,77,45,81,39,82,35,91,89,40,88,89,34,59,44,69,34,60,48,74,68,57,32,40,32,74,29,22,30,38,22,45,66,92,36,64,67,58,29,49,55,48,28,56,52,51,41,53,50,24,37,49,48,19,48,56,51,50,52,52,50,51,55,52,51,51,54,51,41,61,63,47,38,80,82,43,69,37,87,83,41,50,46,81,44,81,43,68,53,48,78,66,44,53,22,47,62,63,76,42,69,38,87,91,75,63,47,81,40,70,34,60,86,83,45,73,48,77,47,64,50,95,85,56,60,66,78,66,74,76,107